Protein AF-A0AA35WQN5-F1 (afdb_monomer_lite)

Radius of gyration: 36.1 Å; chains: 1; bounding box: 97×66×116 Å

Sequence (331 aa):
RYIYISCESSPVSSSDRTCFTTSPDYEQRKKLLESLKNKLEALLSPRLVAALSSHNLEEAQEYGKMFTSIERYSQLRNYFIGCHKTALVEIWTSLHDPAKSLMSYLPSFYDELLSRWHSEYTWCSQVFSDPLDLLSQLFSGALESLESQISRCLQASLQSSSLSTLTDARQQALKFVKGLEKMISEVPMPSPPLPSLFSLVEAVHAPFCQLLVRYPNLEQQSLTHTLKDMQLYTAAPEDTVSSLSSSIPKVLHSAAQALERCVQLTEGWGTAGLVRALEAFFTQYLSKLSSTVNSLRGSCGLGTRAGGGGASRGEDWAYLQVAFALIQCCG

pLDDT: mean 82.73, std 15.68, range [31.02, 95.75]

Foldseek 3Di:
DDDDDDDDDDDDDPVVVVVVVPDVVNVVVVVVLVVVLVVVCVVCLVVCLVCLLVLPLVSLQVVLVVCVVSVNNVVSLVSNLVNVLVVLLVLCVVQDDPVDQPVVRLLVSLVVVLVCLVVQLVSCVSRDPCSPLSVLQSLLVSLQVCLVVLLVSLVVCVVVHALVSLLVSQVSLVVSVVSVVVVVVVDDADPPHHPSNVSSNCSSCNSCVVVLVCLLVRLLVVLVVQLVPQDQDDPDLQVNLVSVLVVVVVNVVSLVVSVVSCCSRVVCPCVVSSVVSNVVSVVVNVVVVVVRVVVSCVVLVVPDDDPDDDDDPPVVVVSVVSVVSNVVSVD

Secondary structure (DSSP, 8-state):
---PPP-------HHHHHHTTS-HHHHHHHHHHHHHHHHHHHHHHHHHHHHHHTT-HHHHHHHHHHHHHTT-HHHHHHHHHHHHHHHHHHHHHHH--TTS-GGGTHHHHHHHHHHHHHHHHHHHHHH-S-HHHHHHHHHHHHHHHHHHHHHHHHHHHHHHS-HHHHHHHHHHHHHHHHHHHHHHHTS-PPSSPPHHHHHHHHHHHHHHHHHHHHHHHHHHHHHHHHHHH-----SSHHHHHHHHHHHHHHHHHHHHHHHHHHHHHHTTTTHHHHHHHHHHHHHHHHHHHHHHHHHHHHHTTTTS---S----TTSHHHHHHHHHHHHHHH-

Organism: Geodia barretti (NCBI:txid519541)

Structure (mmCIF, N/CA/C/O backbone):
data_AF-A0AA35WQN5-F1
#
_entry.id   AF-A0AA35WQN5-F1
#
loop_
_atom_site.group_PDB
_atom_site.id
_atom_site.type_symbol
_atom_site.label_atom_id
_atom_site.label_alt_id
_atom_site.label_comp_id
_atom_site.label_asym_id
_atom_site.label_entity_id
_atom_site.label_seq_id
_atom_site.pdbx_PDB_ins_code
_atom_site.Cartn_x
_atom_site.Cartn_y
_atom_site.Cartn_z
_atom_site.occupancy
_atom_site.B_iso_or_equiv
_atom_site.auth_seq_id
_atom_site.auth_comp_id
_atom_site.auth_asym_id
_atom_site.auth_atom_id
_atom_site.pdbx_PDB_model_num
ATOM 1 N N . ARG A 1 1 ? -42.962 -46.060 53.660 1.00 32.28 1 ARG A N 1
ATOM 2 C CA . ARG A 1 1 ? -41.655 -45.464 53.290 1.00 32.28 1 ARG A CA 1
ATOM 3 C C . ARG A 1 1 ? -41.921 -44.472 52.163 1.00 32.28 1 ARG A C 1
ATOM 5 O O . ARG A 1 1 ? -42.535 -44.877 51.193 1.00 32.28 1 ARG A O 1
ATOM 12 N N . TYR A 1 2 ? -41.563 -43.210 52.407 1.00 33.22 2 TYR A N 1
ATOM 13 C CA . TYR A 1 2 ? -41.549 -42.017 51.546 1.00 33.22 2 TYR A CA 1
ATOM 14 C C . TYR A 1 2 ? -41.980 -42.152 50.071 1.00 33.22 2 TYR A C 1
ATOM 16 O O . TYR A 1 2 ? -41.316 -42.829 49.294 1.00 33.22 2 TYR A O 1
ATOM 24 N N . ILE A 1 3 ? -43.025 -41.403 49.696 1.00 31.02 3 ILE A N 1
ATOM 25 C CA . ILE A 1 3 ? -43.375 -41.039 48.314 1.00 31.02 3 ILE A CA 1
ATOM 26 C C . ILE A 1 3 ? -43.160 -39.525 48.199 1.00 31.02 3 ILE A C 1
ATOM 28 O O . ILE A 1 3 ? -43.827 -38.760 48.895 1.00 31.02 3 ILE A O 1
ATOM 32 N N . TYR A 1 4 ? -42.206 -39.109 47.361 1.00 33.19 4 TYR A N 1
ATOM 33 C CA . TYR A 1 4 ? -42.085 -37.731 46.881 1.00 33.19 4 TYR A CA 1
ATOM 34 C C . TYR A 1 4 ? -42.843 -37.609 45.556 1.00 33.19 4 TYR A C 1
ATOM 36 O O . TYR A 1 4 ? -42.848 -38.522 44.735 1.00 33.19 4 TYR A O 1
ATOM 44 N N . ILE A 1 5 ? -43.528 -36.481 45.433 1.00 36.12 5 ILE A N 1
ATOM 45 C CA . ILE A 1 5 ? -44.674 -36.208 44.571 1.00 36.12 5 ILE A CA 1
ATOM 46 C C . ILE A 1 5 ? -44.253 -35.993 43.113 1.00 36.12 5 ILE A C 1
ATOM 48 O O . ILE A 1 5 ? -43.461 -35.102 42.808 1.00 36.12 5 ILE A O 1
ATOM 52 N N . SER A 1 6 ? -44.842 -36.787 42.218 1.00 34.66 6 SER A N 1
ATOM 53 C CA . SER A 1 6 ? -44.911 -36.527 40.781 1.00 34.66 6 SER A CA 1
ATOM 54 C C . SER A 1 6 ? -45.841 -35.342 40.526 1.00 34.66 6 SER A C 1
ATOM 56 O O . SER A 1 6 ? -46.991 -35.334 40.959 1.00 34.66 6 SER A O 1
ATOM 58 N N . CYS A 1 7 ? -45.330 -34.326 39.835 1.00 31.25 7 CYS A N 1
ATOM 59 C CA . CYS A 1 7 ? -46.113 -33.181 39.394 1.00 31.25 7 CYS A CA 1
ATOM 60 C C . CYS A 1 7 ? -46.831 -33.567 38.093 1.00 31.25 7 CYS A C 1
ATOM 62 O O . CYS A 1 7 ? -46.240 -33.531 37.015 1.00 31.25 7 CYS A O 1
ATOM 64 N N . GLU A 1 8 ? -48.084 -33.999 38.215 1.00 33.53 8 GLU A N 1
ATOM 65 C CA . GLU A 1 8 ? -48.978 -34.264 37.092 1.00 33.53 8 GLU A CA 1
ATOM 66 C C . GLU A 1 8 ? -49.824 -33.015 36.797 1.00 33.53 8 GLU A C 1
ATOM 68 O O . GLU A 1 8 ? -50.478 -32.450 37.671 1.00 33.53 8 GLU A O 1
ATOM 73 N N . SER A 1 9 ? -49.738 -32.580 35.540 1.00 41.75 9 SER A N 1
ATOM 74 C CA . SER A 1 9 ? -50.753 -31.893 34.731 1.00 41.75 9 SER A CA 1
ATOM 75 C C . SER A 1 9 ? -51.949 -31.228 35.435 1.00 41.75 9 SER A C 1
ATOM 77 O O . SER A 1 9 ? -52.896 -31.881 35.868 1.00 41.75 9 SER A O 1
ATOM 79 N N . SER A 1 10 ? -51.995 -29.897 35.348 1.00 32.75 10 SER A N 1
ATOM 80 C CA . SER A 1 10 ? -53.236 -29.113 35.291 1.00 32.75 10 SER A CA 1
ATOM 81 C C . SER A 1 10 ? -53.118 -28.082 34.157 1.00 32.75 10 SER A C 1
ATOM 83 O O . SER A 1 10 ? -52.067 -27.445 34.041 1.00 32.75 10 SER A O 1
ATOM 85 N N . PRO A 1 11 ? -54.138 -27.906 33.297 1.00 42.78 11 PRO A N 1
ATOM 86 C CA . PRO A 1 11 ? -54.077 -26.996 32.163 1.00 42.78 11 PRO A CA 1
ATOM 87 C C . PRO A 1 11 ? -54.424 -25.585 32.644 1.00 42.78 11 PRO A C 1
ATOM 89 O O . PRO A 1 11 ? -55.585 -25.184 32.650 1.00 42.78 11 PRO A O 1
ATOM 92 N N . VAL A 1 12 ? -53.416 -24.831 33.083 1.00 41.34 12 VAL A N 1
ATOM 93 C CA . VAL A 1 12 ? -53.560 -23.386 33.294 1.00 41.34 12 VAL A CA 1
ATOM 94 C C . VAL A 1 12 ? -53.095 -22.667 32.035 1.00 41.34 12 VAL A C 1
ATOM 96 O O . VAL A 1 12 ? -52.043 -22.955 31.469 1.00 41.34 12 VAL A O 1
ATOM 99 N N . SER A 1 13 ? -53.979 -21.785 31.592 1.00 38.50 13 SER A N 1
ATOM 100 C CA . SER A 1 13 ? -54.052 -21.103 30.313 1.00 38.50 13 SER A CA 1
ATOM 101 C C . SER A 1 13 ? -52.701 -20.643 29.727 1.00 38.50 13 SER A C 1
ATOM 103 O O . SER A 1 13 ? -51.913 -19.926 30.344 1.00 38.50 13 SER A O 1
ATOM 105 N N . SER A 1 14 ? -52.456 -21.003 28.465 1.00 40.47 14 SER A N 1
ATOM 106 C CA . SER A 1 14 ? -51.395 -20.429 27.625 1.00 40.47 14 SER A CA 1
ATOM 107 C C . SER A 1 14 ? -51.602 -18.932 27.339 1.00 40.47 14 SER A C 1
ATOM 109 O O . SER A 1 14 ? -50.703 -18.289 26.805 1.00 40.47 14 SER A O 1
ATOM 111 N N . SER A 1 15 ? -52.749 -18.368 27.729 1.00 42.41 15 SER A N 1
ATOM 112 C CA . SER A 1 15 ? -53.114 -16.958 27.590 1.00 42.41 15 SER A CA 1
ATOM 113 C C . SER A 1 15 ? -52.535 -16.043 28.677 1.00 42.41 15 SER A C 1
ATOM 115 O O . SER A 1 15 ? -52.260 -14.883 28.377 1.00 42.41 15 SER A O 1
ATOM 117 N N . ASP A 1 16 ? -52.276 -16.520 29.901 1.00 40.41 16 ASP A N 1
ATOM 118 C CA . ASP A 1 16 ? -51.815 -15.645 30.999 1.00 40.41 16 ASP A CA 1
ATOM 119 C C . ASP A 1 16 ? -50.328 -15.275 30.908 1.00 40.41 16 ASP A C 1
ATOM 121 O O . ASP A 1 16 ? -49.940 -14.162 31.260 1.00 40.41 16 ASP A O 1
ATOM 125 N N . ARG A 1 17 ? -49.478 -16.153 30.358 1.00 42.50 17 ARG A N 1
ATOM 126 C CA . ARG A 1 17 ? -48.061 -15.818 30.108 1.00 42.50 17 ARG A CA 1
ATOM 127 C C . ARG A 1 17 ? -47.877 -14.834 28.954 1.00 42.50 17 ARG A C 1
ATOM 129 O O . ARG A 1 17 ? -46.941 -14.043 28.987 1.00 42.50 17 ARG A O 1
ATOM 136 N N . THR A 1 18 ? -48.777 -14.846 27.975 1.00 45.25 18 THR A N 1
ATOM 137 C CA . THR A 1 18 ? -48.797 -13.873 26.876 1.00 45.25 18 THR A CA 1
ATOM 138 C C . THR A 1 18 ? -49.475 -12.556 27.265 1.00 45.25 18 THR A C 1
ATOM 140 O O . THR A 1 18 ? -49.110 -11.516 26.729 1.00 45.25 18 THR A O 1
ATOM 143 N N . CYS A 1 19 ? -50.401 -12.560 28.233 1.00 43.31 19 CYS A N 1
ATOM 144 C CA . CYS A 1 19 ? -51.177 -11.376 28.627 1.00 43.31 19 CYS A CA 1
ATOM 145 C C . CYS A 1 19 ? -50.326 -10.280 29.303 1.00 43.31 19 CYS A C 1
ATOM 147 O O . CYS A 1 19 ? -50.544 -9.092 29.071 1.00 43.31 19 CYS A O 1
ATOM 149 N N . PHE A 1 20 ? -49.293 -10.649 30.072 1.00 44.56 20 PHE A N 1
ATOM 150 C CA . PHE A 1 20 ? -48.396 -9.667 30.704 1.00 44.56 20 PHE A CA 1
ATOM 151 C C . PHE A 1 20 ? -47.331 -9.092 29.759 1.00 44.56 20 PHE A C 1
ATOM 153 O O . PHE A 1 20 ? -46.830 -7.997 30.008 1.00 44.56 20 PHE A O 1
ATOM 160 N N . THR A 1 21 ? -47.005 -9.783 28.663 1.00 47.28 21 THR A N 1
ATOM 161 C CA . THR A 1 21 ? -46.041 -9.299 27.658 1.00 47.28 21 THR A CA 1
ATOM 162 C C . THR A 1 21 ? -46.654 -8.334 26.638 1.00 47.28 21 THR A C 1
ATOM 164 O O . THR A 1 21 ? -45.917 -7.613 25.974 1.00 47.28 21 THR A O 1
ATOM 167 N N . THR A 1 22 ? -47.987 -8.285 26.536 1.00 48.34 22 THR A N 1
ATOM 168 C CA . THR A 1 22 ? -48.748 -7.408 25.622 1.00 48.34 22 THR A CA 1
ATOM 169 C C . THR A 1 22 ? -49.607 -6.367 26.347 1.00 48.34 22 THR A C 1
ATOM 171 O O . THR A 1 22 ? -50.517 -5.793 25.752 1.00 48.34 22 THR A O 1
ATOM 174 N N . SER A 1 23 ? -49.355 -6.102 27.634 1.00 54.97 23 SER A N 1
ATOM 175 C CA . SER A 1 23 ? -50.023 -4.995 28.328 1.00 54.97 23 SER A CA 1
ATOM 176 C C . SER A 1 23 ? -49.413 -3.654 27.880 1.00 54.97 23 SER A C 1
ATOM 178 O O . SER A 1 23 ? -48.187 -3.515 27.924 1.00 54.97 23 SER A O 1
ATOM 180 N N . PRO A 1 24 ? -50.214 -2.639 27.492 1.00 64.12 24 PRO A N 1
ATOM 181 C CA . PRO A 1 24 ? -49.711 -1.329 27.051 1.00 64.12 24 PRO A CA 1
ATOM 182 C C . PRO A 1 24 ? -48.831 -0.630 28.105 1.00 64.12 24 PRO A C 1
ATOM 184 O O . PRO A 1 24 ? -47.966 0.175 27.759 1.00 64.12 24 PRO A O 1
ATOM 187 N N . ASP A 1 25 ? -48.994 -0.979 29.383 1.00 74.25 25 ASP A N 1
ATOM 188 C CA . ASP A 1 25 ? -48.169 -0.493 30.497 1.00 74.25 25 ASP A CA 1
ATOM 189 C C . ASP A 1 25 ? -46.728 -1.060 30.443 1.00 74.25 25 ASP A C 1
ATOM 191 O O . ASP A 1 25 ? -45.755 -0.360 30.725 1.00 74.25 25 ASP A O 1
ATOM 195 N N . TYR A 1 26 ? -46.542 -2.303 29.977 1.00 73.56 26 TYR A N 1
ATOM 196 C CA . TYR A 1 26 ? -45.209 -2.893 29.782 1.00 73.56 26 TYR A CA 1
ATOM 197 C C . TYR A 1 26 ? -44.434 -2.180 28.662 1.00 73.56 26 TYR A C 1
ATOM 199 O O . TYR A 1 26 ? -43.261 -1.834 28.831 1.00 73.56 26 TYR A O 1
ATOM 207 N N . GLU A 1 27 ? -45.096 -1.879 27.542 1.00 79.94 27 GLU A N 1
ATOM 208 C CA . GLU A 1 27 ? -44.488 -1.117 26.445 1.00 79.94 27 GLU A CA 1
ATOM 209 C C . GLU A 1 27 ? -44.138 0.321 26.850 1.00 79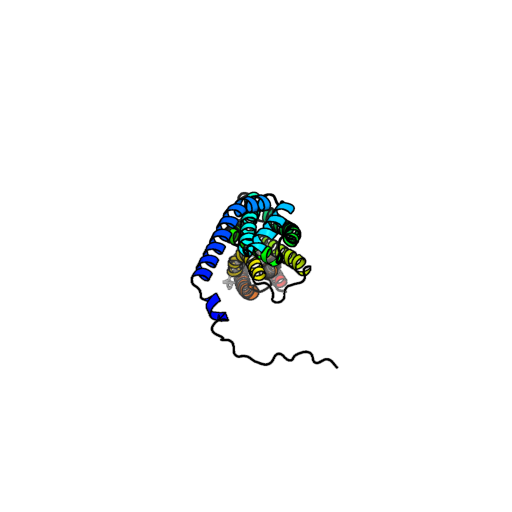.94 27 GLU A C 1
ATOM 211 O O . GLU A 1 27 ? -43.072 0.825 26.484 1.00 79.94 27 GLU A O 1
ATOM 216 N N . GLN A 1 28 ? -45.001 0.986 27.624 1.00 83.69 28 GLN A N 1
ATOM 217 C CA . GLN A 1 28 ? -44.732 2.329 28.147 1.00 83.69 28 GLN A CA 1
ATOM 218 C C . GLN A 1 28 ? -43.524 2.342 29.091 1.00 83.69 28 GLN A C 1
ATOM 220 O O . GLN A 1 28 ? -42.641 3.191 28.945 1.00 83.69 28 GLN A O 1
ATOM 225 N N . ARG A 1 29 ? -43.421 1.371 30.007 1.00 83.88 29 ARG A N 1
ATOM 226 C CA . ARG A 1 29 ? -42.265 1.236 30.910 1.00 83.88 29 ARG A CA 1
ATOM 227 C C . ARG A 1 29 ? -40.973 0.928 30.158 1.00 83.88 29 ARG A C 1
ATOM 229 O O . ARG A 1 29 ? -39.937 1.504 30.483 1.00 83.88 29 ARG A O 1
ATOM 236 N N . LYS A 1 30 ? -41.027 0.096 29.113 1.00 84.06 30 LYS A N 1
ATOM 237 C CA . LYS A 1 30 ? -39.875 -0.169 28.236 1.00 84.06 30 LYS A CA 1
ATOM 238 C C . LYS A 1 30 ? -39.402 1.101 27.517 1.00 84.06 30 LYS A C 1
ATOM 240 O O . LYS A 1 30 ? -38.207 1.384 27.504 1.00 84.06 30 LYS A O 1
ATOM 245 N N . LYS A 1 31 ? -40.328 1.904 26.976 1.00 87.69 31 LYS A N 1
ATOM 246 C CA . LYS A 1 31 ? -40.010 3.207 26.356 1.00 87.69 31 LYS A CA 1
ATOM 247 C C . LYS A 1 31 ? -39.391 4.186 27.356 1.00 87.69 31 LYS A C 1
ATOM 249 O O . LYS A 1 31 ? -38.430 4.876 27.021 1.00 87.69 31 LYS A O 1
ATOM 254 N N . LEU A 1 32 ? -39.907 4.231 28.586 1.00 87.56 32 LEU A N 1
ATOM 255 C CA . LEU A 1 32 ? -39.342 5.059 29.652 1.00 87.56 32 LEU A CA 1
ATOM 256 C C . LEU A 1 32 ? -37.914 4.616 30.004 1.00 87.56 32 LEU A C 1
ATOM 258 O O . LEU A 1 32 ? -37.027 5.466 30.072 1.00 87.56 32 LEU A O 1
ATOM 262 N N . LEU A 1 33 ? -37.676 3.311 30.161 1.00 85.38 33 LEU A N 1
ATOM 263 C CA . LEU A 1 33 ? -36.347 2.755 30.427 1.00 85.38 33 LEU A CA 1
ATOM 264 C C . LEU A 1 33 ? -35.343 3.165 29.340 1.00 85.38 33 LEU A C 1
ATOM 266 O O . LEU A 1 33 ? -34.287 3.698 29.663 1.00 85.38 33 LEU A O 1
ATOM 270 N N . GLU A 1 34 ? -35.694 3.014 28.061 1.00 88.50 34 GLU A N 1
ATOM 271 C CA . GLU A 1 34 ? -34.837 3.451 26.948 1.00 88.50 34 GLU A CA 1
ATOM 272 C C . GLU A 1 34 ? -34.578 4.964 26.963 1.00 88.50 34 GLU A C 1
ATOM 274 O O . GLU A 1 34 ? -33.460 5.412 26.709 1.00 88.50 34 GLU A O 1
ATOM 279 N N . SER A 1 35 ? -35.574 5.774 27.335 1.00 90.38 35 SER A N 1
ATOM 280 C CA . SER A 1 35 ? -35.380 7.221 27.479 1.00 90.38 35 SER A CA 1
ATOM 281 C C . SER A 1 35 ? -34.404 7.577 28.608 1.00 90.38 35 SER A C 1
ATOM 283 O O . SER A 1 35 ? -33.615 8.512 28.466 1.00 90.38 35 SER A O 1
ATOM 285 N N . LEU A 1 36 ? -34.423 6.827 29.715 1.00 86.50 36 LEU A N 1
ATOM 286 C CA . LEU A 1 36 ? -33.497 7.011 30.831 1.00 86.50 36 LEU A CA 1
ATOM 287 C C . LEU A 1 36 ? -32.088 6.553 30.455 1.00 86.50 36 LEU A C 1
ATOM 289 O O . LEU A 1 36 ? -31.141 7.281 30.739 1.00 86.50 36 LEU A O 1
ATOM 293 N N . LYS A 1 37 ? -31.954 5.420 29.751 1.00 87.69 37 LYS A N 1
ATOM 294 C CA . LYS A 1 37 ? -30.673 4.961 29.194 1.00 87.69 37 LYS A CA 1
ATOM 295 C C . LYS A 1 37 ? -30.058 6.020 28.272 1.00 87.69 37 LYS A C 1
ATOM 297 O O . LYS A 1 37 ? -28.905 6.381 28.466 1.00 87.69 37 LYS A O 1
ATOM 302 N N . ASN A 1 38 ? -30.841 6.592 27.350 1.00 89.62 38 ASN A N 1
ATOM 303 C CA . ASN A 1 38 ? -30.388 7.669 26.455 1.00 89.62 38 ASN A CA 1
ATOM 304 C C . ASN A 1 38 ? -29.933 8.925 27.217 1.00 89.62 38 ASN A C 1
ATOM 306 O O . ASN A 1 38 ? -28.934 9.543 26.860 1.00 89.62 38 ASN A O 1
ATOM 310 N N . LYS A 1 39 ? -30.663 9.327 28.266 1.00 88.50 39 LYS A N 1
ATOM 311 C CA . LYS A 1 39 ? -30.274 10.477 29.101 1.00 88.50 39 LYS A CA 1
ATOM 312 C C . LYS A 1 39 ? -28.983 10.206 29.866 1.00 88.50 39 LYS A C 1
ATOM 314 O O . LYS A 1 39 ? -28.146 11.094 29.971 1.00 88.50 39 LYS A O 1
ATOM 319 N N . LEU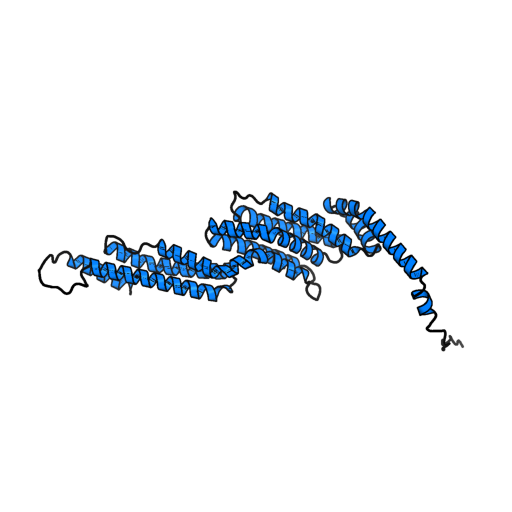 A 1 40 ? -28.836 8.996 30.402 1.00 86.25 40 LEU A N 1
ATOM 320 C CA . LEU A 1 40 ? -27.656 8.587 31.152 1.00 86.25 40 LEU A CA 1
ATOM 321 C C . LEU A 1 40 ? -26.430 8.513 30.229 1.00 86.25 40 LEU A C 1
ATOM 323 O O . LEU A 1 40 ? -25.395 9.075 30.567 1.00 86.25 40 LEU A O 1
ATOM 327 N N . GLU A 1 41 ? -26.581 7.938 29.032 1.00 90.75 41 GLU A N 1
ATOM 328 C CA . GLU A 1 41 ? -25.582 7.996 27.959 1.00 90.75 41 GLU A CA 1
ATOM 329 C C . GLU A 1 41 ? -25.162 9.446 27.692 1.00 90.75 41 GLU A C 1
ATOM 331 O O . GLU A 1 41 ? -23.996 9.773 27.866 1.00 90.75 41 GLU A O 1
ATOM 336 N N . ALA A 1 42 ? -26.108 10.342 27.391 1.00 88.81 42 ALA A N 1
ATOM 337 C CA . ALA A 1 42 ? -25.808 11.741 27.081 1.00 88.81 42 ALA A CA 1
ATOM 338 C C . ALA A 1 42 ? -25.061 12.486 28.207 1.00 88.81 42 ALA A C 1
ATOM 340 O O . ALA A 1 42 ? -24.257 13.374 27.926 1.00 88.81 42 ALA A O 1
ATOM 341 N N . LEU A 1 43 ? -25.307 12.132 29.473 1.00 88.25 43 LEU A N 1
ATOM 342 C CA . LEU A 1 43 ? -24.591 12.695 30.622 1.00 88.25 43 LEU A CA 1
ATOM 343 C C . LEU A 1 43 ? -23.173 12.128 30.775 1.00 88.25 43 LEU A C 1
ATOM 345 O O . LEU A 1 43 ? -22.280 12.837 31.242 1.00 88.25 43 LEU A O 1
ATOM 349 N N . LEU A 1 44 ? -22.959 10.863 30.404 1.00 89.00 44 LEU A N 1
ATOM 350 C CA . LEU A 1 44 ? -21.660 10.202 30.508 1.00 89.00 44 LEU A CA 1
ATOM 351 C C . LEU A 1 44 ? -20.768 10.432 29.288 1.00 89.00 44 LEU A C 1
ATOM 353 O O . LEU A 1 44 ? -19.554 10.479 29.464 1.00 89.00 44 LEU A O 1
ATOM 357 N N . SER A 1 45 ? -21.319 10.613 28.082 1.00 89.94 45 SER A N 1
ATOM 358 C CA . SER A 1 45 ? -20.538 10.723 26.841 1.00 89.94 45 SER A CA 1
ATOM 359 C C . SER A 1 45 ? -19.421 11.774 26.901 1.00 89.94 45 SER A C 1
ATOM 361 O O . SER A 1 45 ? -18.301 11.436 26.526 1.00 89.94 45 SER A O 1
ATOM 363 N N . PRO A 1 46 ? -19.629 13.006 27.417 1.00 89.50 46 PRO A N 1
ATOM 364 C CA . PRO A 1 46 ? -18.551 13.994 27.509 1.00 89.50 46 PRO A CA 1
ATOM 365 C C . PRO A 1 46 ? -17.428 13.573 28.466 1.00 89.50 46 PRO A C 1
ATOM 367 O O . PRO A 1 46 ? -16.259 13.846 28.208 1.00 89.50 46 PRO A O 1
ATOM 370 N N . ARG A 1 47 ? -17.777 12.892 29.567 1.00 87.38 47 ARG A N 1
ATOM 371 C CA . ARG A 1 47 ? -16.811 12.415 30.568 1.00 87.38 47 ARG A CA 1
ATOM 372 C C . ARG A 1 47 ? -16.039 11.207 30.050 1.00 87.38 47 ARG A C 1
ATOM 374 O O . ARG A 1 47 ? -14.829 11.151 30.222 1.00 87.38 47 ARG A O 1
ATOM 381 N N . LEU A 1 48 ? -16.725 10.301 29.352 1.00 89.56 48 LEU A N 1
ATOM 382 C CA . LEU A 1 48 ? -16.107 9.180 28.653 1.00 89.56 48 LEU A CA 1
ATOM 383 C C . LEU A 1 48 ? -15.124 9.689 27.595 1.00 89.56 48 LEU A C 1
ATOM 385 O O . LEU A 1 48 ? -13.972 9.286 27.605 1.00 89.56 48 LEU A O 1
ATOM 389 N N . VAL A 1 49 ? -15.544 10.603 26.717 1.00 89.50 49 VAL A N 1
ATOM 390 C CA . VAL A 1 49 ? -14.667 11.176 25.684 1.00 89.50 49 VAL A CA 1
ATOM 391 C C . VAL A 1 49 ? -13.439 11.850 26.305 1.00 89.50 49 VAL A C 1
ATOM 393 O O . VAL A 1 49 ? -12.337 11.668 25.802 1.00 89.50 49 VAL A O 1
ATOM 396 N N . ALA A 1 50 ? -13.587 12.574 27.418 1.00 88.00 50 ALA A N 1
ATOM 397 C CA . ALA A 1 50 ? -12.448 13.157 28.130 1.00 88.00 50 ALA A CA 1
ATOM 398 C C . ALA A 1 50 ? -11.493 12.091 28.704 1.00 88.00 50 ALA A C 1
ATOM 400 O O . ALA A 1 50 ? -10.275 12.229 28.576 1.00 88.00 50 ALA A O 1
ATOM 401 N N . ALA A 1 51 ? -12.027 11.017 29.292 1.00 88.81 51 ALA A N 1
ATOM 402 C CA . ALA A 1 51 ? -11.235 9.898 29.804 1.00 88.81 51 ALA A CA 1
ATOM 403 C C . ALA A 1 51 ? -10.486 9.156 28.681 1.00 88.81 51 ALA A C 1
ATOM 405 O O . ALA A 1 51 ? -9.304 8.846 28.827 1.00 88.81 51 ALA A O 1
ATOM 406 N N . LEU A 1 52 ? -11.143 8.932 27.536 1.00 88.50 52 LEU A N 1
ATOM 407 C CA . LEU A 1 52 ? -10.539 8.289 26.365 1.00 88.50 52 LEU A CA 1
ATOM 408 C C . LEU A 1 52 ? -9.443 9.170 25.751 1.00 88.50 52 LEU A C 1
ATOM 410 O O . LEU A 1 52 ? -8.322 8.711 25.566 1.00 88.50 52 LEU A O 1
ATOM 414 N N . SER A 1 53 ? -9.720 10.459 25.540 1.00 86.31 53 SER A N 1
ATOM 415 C CA . SER A 1 53 ? -8.740 11.416 25.006 1.00 86.31 53 SER A CA 1
ATOM 416 C C . SER A 1 53 ? -7.535 11.637 25.928 1.00 86.31 53 SER A C 1
ATOM 418 O O . SER A 1 53 ? -6.453 11.969 25.452 1.00 86.31 53 SER A O 1
ATOM 420 N N . SER A 1 54 ? -7.697 11.465 27.243 1.00 86.88 54 SER A N 1
ATOM 421 C CA . SER A 1 54 ? -6.592 11.537 28.212 1.00 86.88 54 SER A CA 1
ATOM 422 C C . SER A 1 54 ? -5.878 10.198 28.429 1.00 86.88 54 SER A C 1
ATOM 424 O O . SER A 1 54 ? -4.945 10.141 29.228 1.00 86.88 54 SER A O 1
ATOM 426 N N . HIS A 1 55 ? -6.283 9.130 27.726 1.00 86.81 55 HIS A N 1
ATOM 427 C CA . HIS A 1 55 ? -5.763 7.769 27.898 1.00 86.81 55 HIS A CA 1
ATOM 428 C C . HIS A 1 55 ? -5.832 7.247 29.350 1.00 86.81 55 HIS A C 1
ATOM 430 O O . HIS A 1 55 ? -5.056 6.371 29.746 1.00 86.81 55 HIS A O 1
ATOM 436 N N . ASN A 1 56 ? -6.773 7.749 30.158 1.00 89.62 56 ASN A N 1
ATOM 437 C CA . ASN A 1 56 ? -6.920 7.333 31.550 1.00 89.62 56 ASN A CA 1
ATOM 438 C C . ASN A 1 56 ? -7.603 5.958 31.639 1.00 89.62 56 ASN A C 1
ATOM 440 O O . ASN A 1 56 ? -8.812 5.830 31.434 1.00 89.62 56 ASN A O 1
ATOM 444 N N . LEU A 1 57 ? -6.819 4.925 31.961 1.00 89.38 57 LEU A N 1
ATOM 445 C CA . LEU A 1 57 ? -7.276 3.536 32.015 1.00 89.38 57 LEU A CA 1
ATOM 446 C C . LEU A 1 57 ? -8.342 3.300 33.096 1.00 89.38 57 LEU A C 1
ATOM 448 O O . LEU A 1 57 ? -9.321 2.604 32.839 1.00 89.38 57 LEU A O 1
ATOM 452 N N . GLU A 1 58 ? -8.169 3.867 34.291 1.00 89.56 58 GLU A N 1
ATOM 453 C CA . GLU A 1 58 ? -9.059 3.604 35.430 1.00 89.56 58 GLU A CA 1
ATOM 454 C C . GLU A 1 58 ? -10.470 4.128 35.145 1.00 89.56 58 GLU A C 1
ATOM 456 O O . GLU A 1 58 ? -11.446 3.375 35.196 1.00 89.56 58 GLU A O 1
ATOM 461 N N . GLU A 1 59 ? -10.568 5.393 34.733 1.00 88.25 59 GLU A N 1
ATOM 462 C CA . GLU A 1 59 ? -11.841 6.010 34.358 1.00 88.25 59 GLU A CA 1
ATOM 463 C C . GLU A 1 59 ? -12.473 5.312 33.145 1.00 88.25 59 GLU A C 1
ATOM 465 O O . GLU A 1 59 ? -13.676 5.045 33.138 1.00 88.25 59 GLU A O 1
ATOM 470 N N . ALA A 1 60 ? -11.677 4.957 32.129 1.00 89.12 60 ALA A N 1
ATOM 471 C CA . ALA A 1 60 ? -12.175 4.247 30.954 1.00 89.12 60 ALA A CA 1
ATOM 472 C C . ALA A 1 60 ? -12.742 2.860 31.299 1.00 89.12 60 ALA A C 1
ATOM 474 O O . ALA A 1 60 ? -13.766 2.469 30.737 1.00 89.12 60 ALA A O 1
ATOM 475 N N . GLN A 1 61 ? -12.144 2.129 32.246 1.00 90.44 61 GLN A N 1
ATOM 476 C CA . GLN A 1 61 ? -12.682 0.852 32.727 1.00 90.44 61 GLN A CA 1
ATOM 477 C C . GLN A 1 61 ? -13.990 1.029 33.502 1.00 90.44 61 GLN A C 1
ATOM 479 O O . GLN A 1 61 ? -14.914 0.225 33.342 1.00 90.44 61 GLN A O 1
ATOM 484 N N . GLU A 1 62 ? -14.093 2.059 34.344 1.00 90.00 62 GLU A N 1
ATOM 485 C CA . GLU A 1 62 ? -15.327 2.355 35.074 1.00 90.00 62 GLU A CA 1
ATOM 486 C C . GLU A 1 62 ? -16.467 2.713 34.120 1.00 90.00 62 GLU A C 1
ATOM 488 O O . GLU A 1 62 ? -17.529 2.081 34.161 1.00 90.00 62 GLU A O 1
ATOM 493 N N . TYR A 1 63 ? -16.238 3.657 33.203 1.00 87.69 63 TYR A N 1
ATOM 494 C CA . TYR A 1 63 ? -17.229 4.001 32.187 1.00 87.69 63 TYR A CA 1
ATOM 495 C C . TYR A 1 63 ? -17.512 2.815 31.254 1.00 87.69 63 TYR A C 1
ATOM 497 O O . TYR A 1 63 ? -18.669 2.586 30.905 1.00 87.69 63 TYR A O 1
ATOM 505 N N . GLY A 1 64 ? -16.511 1.992 30.929 1.00 86.44 64 GLY A N 1
ATOM 506 C CA . GLY A 1 64 ? -16.662 0.742 30.180 1.00 86.44 64 GLY A CA 1
ATOM 507 C C . GLY A 1 64 ? -17.683 -0.209 30.801 1.00 86.44 64 GLY A C 1
ATOM 508 O O . GLY A 1 64 ? -18.614 -0.672 30.132 1.00 86.44 64 GLY A O 1
ATOM 509 N N . LYS A 1 65 ? -17.575 -0.435 32.115 1.00 88.06 65 LYS A N 1
ATOM 510 C CA . LYS A 1 65 ? -18.533 -1.245 32.883 1.00 88.06 65 LYS A CA 1
ATOM 511 C C . LYS A 1 65 ? -19.930 -0.620 32.887 1.00 88.06 65 LYS A C 1
ATOM 513 O O . LYS A 1 65 ? -20.911 -1.346 32.727 1.00 88.06 65 LYS A O 1
ATOM 518 N N . MET A 1 66 ? -20.036 0.706 33.022 1.00 88.00 66 MET A N 1
ATOM 519 C CA . MET A 1 66 ? -21.325 1.416 32.993 1.00 88.00 66 MET A CA 1
ATOM 520 C C . MET A 1 66 ? -22.012 1.337 31.621 1.00 88.00 66 MET A C 1
ATOM 522 O O . MET A 1 66 ? -23.194 1.027 31.536 1.00 88.00 66 MET A O 1
ATOM 526 N N . PHE A 1 67 ? -21.293 1.565 30.523 1.00 88.62 67 PHE A N 1
ATOM 527 C CA . PHE A 1 67 ? -21.868 1.473 29.175 1.00 88.62 67 PHE A CA 1
ATOM 528 C C . PHE A 1 67 ? -22.256 0.037 28.805 1.00 88.62 67 PHE A C 1
ATOM 530 O O . PHE A 1 67 ? -23.250 -0.173 28.106 1.00 88.62 67 PHE A O 1
ATOM 537 N N . THR A 1 68 ? -21.525 -0.953 29.321 1.00 88.31 68 THR A N 1
ATOM 538 C CA . THR A 1 68 ? -21.885 -2.368 29.170 1.00 88.31 68 THR A CA 1
ATOM 539 C C . THR A 1 68 ? -23.155 -2.704 29.956 1.00 88.31 68 THR A C 1
ATOM 541 O O . THR A 1 68 ? -24.042 -3.361 29.416 1.00 88.31 68 THR A O 1
ATOM 544 N N . SER A 1 69 ? -23.308 -2.199 31.189 1.00 86.19 69 SER A N 1
ATOM 545 C CA . SER A 1 69 ? -24.514 -2.435 32.001 1.00 86.19 69 SER A CA 1
ATOM 546 C C . SER A 1 69 ? -25.766 -1.730 31.464 1.00 86.19 69 SER A C 1
ATOM 548 O O . SER A 1 69 ? -26.881 -2.197 31.685 1.00 86.19 69 SER A O 1
ATOM 550 N N . ILE A 1 70 ? -25.591 -0.639 30.714 1.00 90.00 70 ILE A N 1
ATOM 551 C CA . ILE A 1 70 ? -26.671 0.107 30.047 1.00 90.00 70 ILE A CA 1
ATOM 552 C C . ILE A 1 70 ? -27.026 -0.504 28.673 1.00 90.00 70 ILE A C 1
ATOM 554 O O . ILE A 1 70 ? -27.975 -0.058 28.027 1.00 90.00 70 ILE A O 1
ATOM 558 N N . GLU A 1 71 ? -26.325 -1.563 28.241 1.00 87.12 71 GLU A N 1
ATOM 559 C CA . GLU A 1 71 ? -26.473 -2.212 26.925 1.00 87.12 71 GLU A CA 1
ATOM 560 C C . GLU A 1 71 ? -26.140 -1.266 25.749 1.00 87.12 71 GLU A C 1
ATOM 562 O O . GLU A 1 71 ? -26.725 -1.350 24.670 1.00 87.12 71 GLU A O 1
ATOM 567 N N . ARG A 1 72 ? -25.188 -0.343 25.951 1.00 88.81 72 ARG A N 1
ATOM 568 C CA . ARG A 1 72 ? -24.742 0.672 24.971 1.00 88.81 72 ARG A CA 1
ATOM 569 C C . ARG A 1 72 ? -23.282 0.490 24.554 1.00 88.81 72 ARG A C 1
ATOM 571 O O . ARG A 1 72 ? -22.555 1.448 24.293 1.00 88.81 72 ARG A O 1
ATOM 578 N N . TYR A 1 73 ? -22.842 -0.763 24.474 1.00 87.69 73 TYR A N 1
ATOM 579 C CA . TYR A 1 73 ? -21.463 -1.113 24.127 1.00 87.69 73 TYR A CA 1
ATOM 580 C C . TYR A 1 73 ? -21.032 -0.572 22.752 1.00 87.69 73 TYR A C 1
ATOM 582 O O . TYR A 1 73 ? -19.937 -0.033 22.605 1.00 87.69 73 TYR A O 1
ATOM 590 N N . SER A 1 74 ? -21.921 -0.627 21.754 1.00 88.31 74 SER A N 1
ATOM 591 C CA . SER A 1 74 ? -21.666 -0.084 20.412 1.00 88.31 74 SER A CA 1
ATOM 592 C C . SER A 1 74 ? -21.366 1.417 20.413 1.00 88.31 74 SER A C 1
ATOM 594 O O . SER A 1 74 ? -20.533 1.884 19.644 1.00 88.31 74 SER A O 1
ATOM 596 N N . GLN A 1 75 ? -22.021 2.187 21.283 1.00 89.81 75 GLN A N 1
ATOM 597 C CA . GLN A 1 75 ? -21.816 3.629 21.390 1.00 89.81 75 GLN A CA 1
ATOM 598 C C . GLN A 1 75 ? -20.459 3.928 22.020 1.00 89.81 75 GLN A C 1
ATOM 600 O O . GLN A 1 75 ? -19.726 4.766 21.507 1.00 89.81 75 GLN A O 1
ATOM 605 N N . LEU A 1 76 ? -20.082 3.186 23.064 1.00 90.19 76 LEU A N 1
ATOM 606 C CA . LEU A 1 76 ? -18.747 3.259 23.659 1.00 90.19 76 LEU A CA 1
ATOM 607 C C . LEU A 1 76 ? -17.645 2.969 22.623 1.00 90.19 76 LEU A C 1
ATOM 609 O O . LEU A 1 76 ? -16.689 3.739 22.527 1.00 90.19 76 LEU A O 1
ATOM 613 N N . ARG A 1 77 ? -17.821 1.940 21.782 1.00 92.50 77 ARG A N 1
ATOM 614 C CA . ARG A 1 77 ? -16.918 1.671 20.649 1.00 92.50 77 ARG A CA 1
ATOM 615 C C . ARG A 1 77 ? -16.825 2.858 19.688 1.00 92.50 77 ARG A C 1
ATOM 617 O O . ARG A 1 77 ? -15.727 3.265 19.323 1.00 92.50 77 ARG A O 1
ATOM 624 N N . ASN A 1 78 ? -17.960 3.443 19.309 1.00 92.19 78 ASN A N 1
ATOM 625 C CA . ASN A 1 78 ? -17.995 4.582 18.388 1.00 92.19 78 ASN A CA 1
ATOM 626 C C . ASN A 1 78 ? -17.318 5.831 18.968 1.00 92.19 78 ASN A C 1
ATOM 628 O O . ASN A 1 78 ? -16.625 6.535 18.234 1.00 92.19 78 ASN A O 1
ATOM 632 N N . TYR A 1 79 ? -17.481 6.099 20.267 1.00 91.00 79 TYR A N 1
ATOM 633 C CA . TYR A 1 79 ? -16.788 7.204 20.931 1.00 91.00 79 TYR A CA 1
ATOM 634 C C . TYR A 1 79 ? -15.271 7.008 20.907 1.00 91.00 79 TYR A C 1
ATOM 636 O O . TYR A 1 79 ? -14.552 7.942 20.555 1.00 91.00 79 TYR A O 1
ATOM 644 N N . PHE A 1 80 ? -14.792 5.795 21.195 1.00 92.25 80 PHE A N 1
ATOM 645 C CA . PHE A 1 80 ? -13.371 5.461 21.092 1.00 92.25 80 PHE A CA 1
ATOM 646 C C . PHE A 1 80 ? -12.838 5.630 19.668 1.00 92.25 80 PHE A C 1
ATOM 648 O O . PHE A 1 80 ? -11.883 6.378 19.458 1.00 92.25 80 PHE A O 1
ATOM 655 N N . ILE A 1 81 ? -13.497 5.015 18.678 1.00 92.94 81 ILE A N 1
ATOM 656 C CA . ILE A 1 81 ? -13.099 5.134 17.270 1.00 92.94 81 ILE A CA 1
ATOM 657 C C . ILE A 1 81 ? -13.046 6.607 16.857 1.00 92.94 81 ILE A C 1
ATOM 659 O O . ILE A 1 81 ? -12.077 7.029 16.237 1.00 92.94 81 ILE A O 1
ATOM 663 N N . GLY A 1 82 ? -14.054 7.404 17.219 1.00 91.31 82 GLY A N 1
ATOM 664 C CA . GLY A 1 82 ? -14.111 8.824 16.879 1.00 91.31 82 GLY A CA 1
ATOM 665 C C . GLY A 1 82 ? -12.919 9.625 17.410 1.00 91.31 82 GLY A C 1
ATOM 666 O O . GLY A 1 82 ? -12.303 10.359 16.641 1.00 91.31 82 GLY A O 1
ATOM 667 N N . CYS A 1 83 ? -12.571 9.454 18.689 1.00 89.12 83 CYS A N 1
ATOM 668 C CA . CYS A 1 83 ? -11.489 10.210 19.334 1.00 89.12 83 CYS A CA 1
ATOM 669 C C . CYS A 1 83 ? -10.103 9.789 18.833 1.00 89.12 83 CYS A C 1
ATOM 671 O O . CYS A 1 83 ? -9.252 10.629 18.548 1.00 89.12 83 CYS A O 1
ATOM 673 N N . HIS A 1 84 ? -9.865 8.486 18.691 1.00 91.12 84 HIS A N 1
ATOM 674 C CA . HIS A 1 84 ? -8.553 8.004 18.262 1.00 91.12 84 HIS A CA 1
ATOM 675 C C . HIS A 1 84 ? -8.363 8.171 16.751 1.00 91.12 84 HIS A C 1
ATOM 677 O O . HIS A 1 84 ? -7.244 8.404 16.300 1.00 91.12 84 HIS A O 1
ATOM 683 N N . LYS A 1 85 ? -9.438 8.147 15.948 1.00 93.62 85 LYS A N 1
ATOM 684 C CA . LYS A 1 85 ? -9.348 8.388 14.500 1.00 93.62 85 LYS A CA 1
ATOM 685 C C . LYS A 1 85 ? -8.815 9.785 14.205 1.00 93.62 85 LYS A C 1
ATOM 687 O O . LYS A 1 85 ? -7.969 9.922 13.326 1.00 93.62 85 LYS A O 1
ATOM 692 N N . THR A 1 86 ? -9.278 10.808 14.926 1.00 90.81 86 THR A N 1
ATOM 693 C CA . THR A 1 86 ? -8.761 12.174 14.752 1.00 90.81 86 THR A CA 1
ATOM 694 C C . THR A 1 86 ? -7.278 12.249 15.094 1.00 90.81 86 THR A C 1
ATOM 696 O O . THR A 1 86 ? -6.516 12.784 14.296 1.00 90.81 86 THR A O 1
ATOM 699 N N . ALA A 1 87 ? -6.846 11.610 16.186 1.00 91.44 87 ALA A N 1
ATOM 700 C CA . ALA A 1 87 ? -5.432 11.549 16.553 1.00 91.44 87 ALA A CA 1
ATOM 701 C C . ALA A 1 87 ? -4.576 10.836 15.486 1.00 91.44 87 ALA A C 1
ATOM 703 O O . ALA A 1 87 ? -3.502 11.315 15.135 1.00 91.44 87 ALA A O 1
ATOM 704 N N . LEU A 1 88 ? -5.055 9.727 14.905 1.00 92.94 88 LEU A N 1
ATOM 705 C CA . LEU A 1 88 ? -4.340 9.022 13.830 1.00 92.94 88 LEU A CA 1
ATOM 706 C C . LEU A 1 88 ? -4.208 9.869 12.555 1.00 92.94 88 LEU A C 1
ATOM 708 O O . LEU A 1 88 ? -3.157 9.875 11.914 1.00 92.94 88 LEU A O 1
ATOM 712 N N . VAL A 1 89 ? -5.258 10.607 12.191 1.00 93.75 89 VAL A N 1
ATOM 713 C CA . VAL A 1 89 ? -5.224 11.546 11.058 1.00 93.75 89 VAL A CA 1
ATOM 714 C C . VAL A 1 89 ? -4.258 12.703 11.336 1.00 93.75 89 VAL A C 1
ATOM 716 O O . VAL A 1 89 ? -3.529 13.124 10.436 1.00 93.75 89 VAL A O 1
ATOM 719 N N . GLU A 1 90 ? -4.187 13.177 12.580 1.00 93.12 90 GLU A N 1
ATOM 720 C CA . GLU A 1 90 ? -3.261 14.234 12.991 1.00 93.12 90 GLU A CA 1
ATOM 721 C C . GLU A 1 90 ? -1.786 13.829 12.826 1.00 93.12 90 GLU A C 1
ATOM 723 O O . GLU A 1 90 ? -0.970 14.655 12.402 1.00 93.12 90 GLU A O 1
ATOM 728 N N . ILE A 1 91 ? -1.444 12.553 13.054 1.00 92.56 91 ILE A N 1
ATOM 729 C CA . ILE A 1 91 ? -0.095 12.014 12.793 1.00 92.56 91 ILE A CA 1
ATOM 730 C C . ILE A 1 91 ? 0.287 12.245 11.327 1.00 92.56 91 ILE A C 1
ATOM 732 O O . ILE A 1 91 ? 1.360 12.776 11.047 1.00 92.56 91 ILE A O 1
ATOM 736 N N . TRP A 1 92 ? -0.600 11.926 10.379 1.00 93.12 92 TRP A N 1
ATOM 737 C CA . TRP A 1 92 ? -0.336 12.209 8.967 1.00 93.12 92 TRP A CA 1
ATOM 738 C C . TRP A 1 92 ? -0.167 13.709 8.719 1.00 93.12 92 TRP A C 1
ATOM 740 O O . TRP A 1 92 ? 0.810 14.119 8.100 1.00 93.12 92 TRP A O 1
ATOM 750 N N . THR A 1 93 ? -1.082 14.544 9.217 1.00 90.56 93 THR A N 1
ATOM 751 C CA . THR A 1 93 ? -1.032 15.992 8.947 1.00 90.56 93 THR A CA 1
ATOM 752 C C . THR A 1 93 ? 0.179 16.695 9.555 1.00 90.56 93 THR A C 1
ATOM 754 O O . THR A 1 93 ? 0.638 17.684 8.994 1.00 90.56 93 THR A O 1
ATOM 757 N N . SER A 1 94 ? 0.706 16.196 10.675 1.00 92.88 94 SER A N 1
ATOM 758 C CA . SER A 1 94 ? 1.889 16.761 11.331 1.00 92.88 94 SER A CA 1
ATOM 759 C C . SER A 1 94 ? 3.188 16.369 10.627 1.00 92.88 94 SER A C 1
ATOM 761 O O . SER A 1 94 ? 4.127 17.162 10.577 1.00 92.88 94 SER A O 1
ATOM 763 N N . LEU A 1 95 ? 3.235 15.164 10.054 1.00 90.56 95 LEU A N 1
ATOM 764 C CA . LEU A 1 95 ? 4.370 14.679 9.272 1.00 90.56 95 LEU A CA 1
ATOM 765 C C . LEU A 1 95 ? 4.347 15.181 7.823 1.00 90.56 95 LEU A C 1
ATOM 767 O O . LEU A 1 95 ? 5.402 15.292 7.192 1.00 90.56 95 LEU A O 1
ATOM 771 N N . HIS A 1 96 ? 3.159 15.455 7.282 1.00 89.31 96 HIS A N 1
ATOM 772 C CA . HIS A 1 96 ? 2.984 15.866 5.899 1.00 89.31 96 HIS A CA 1
ATOM 773 C C . HIS A 1 96 ? 3.559 17.263 5.660 1.00 89.31 96 HIS A C 1
ATOM 775 O O . HIS A 1 96 ? 3.050 18.272 6.143 1.00 89.31 96 HIS A O 1
ATOM 781 N N . ASP A 1 97 ? 4.597 17.308 4.833 1.00 86.00 97 ASP A N 1
ATOM 782 C CA . ASP A 1 97 ? 5.228 18.537 4.380 1.00 86.00 97 ASP A CA 1
ATOM 783 C C . ASP A 1 97 ? 5.240 18.539 2.844 1.00 86.00 97 ASP A C 1
ATOM 785 O O . ASP A 1 97 ? 5.947 17.721 2.244 1.00 86.00 97 ASP A O 1
ATOM 789 N N . PRO A 1 98 ? 4.472 19.424 2.179 1.00 79.75 98 PRO A N 1
ATOM 790 C CA . PRO A 1 98 ? 4.379 19.444 0.721 1.00 79.75 98 PRO A CA 1
ATOM 791 C C . PRO A 1 98 ? 5.699 19.837 0.041 1.00 79.75 98 PRO A C 1
ATOM 793 O O . PRO A 1 98 ? 5.844 19.616 -1.159 1.00 79.75 98 PRO A O 1
ATOM 796 N N . ALA A 1 99 ? 6.660 20.409 0.777 1.00 81.75 99 ALA A N 1
ATOM 797 C CA . ALA A 1 99 ? 7.982 20.735 0.249 1.00 81.75 99 ALA A CA 1
ATOM 798 C C . ALA A 1 99 ? 8.948 19.537 0.260 1.00 81.75 99 ALA A C 1
ATOM 800 O O . ALA A 1 99 ? 9.984 19.580 -0.408 1.00 81.75 99 ALA A O 1
ATOM 801 N N . LYS A 1 100 ? 8.640 18.475 1.015 1.00 83.94 100 LYS A N 1
ATOM 802 C CA . LYS A 1 100 ? 9.499 17.294 1.158 1.00 83.94 100 LYS A CA 1
ATOM 803 C C . LYS A 1 100 ? 9.012 16.135 0.294 1.00 83.94 100 LYS A C 1
ATOM 805 O O . LYS A 1 100 ? 7.837 16.022 -0.050 1.00 83.94 100 LYS A O 1
ATOM 810 N N . SER A 1 101 ? 9.938 15.245 -0.057 1.00 85.25 101 SER A N 1
ATOM 811 C CA . SER A 1 101 ? 9.603 14.036 -0.806 1.00 85.25 101 SER A CA 1
ATOM 812 C C . SER A 1 101 ? 8.743 13.094 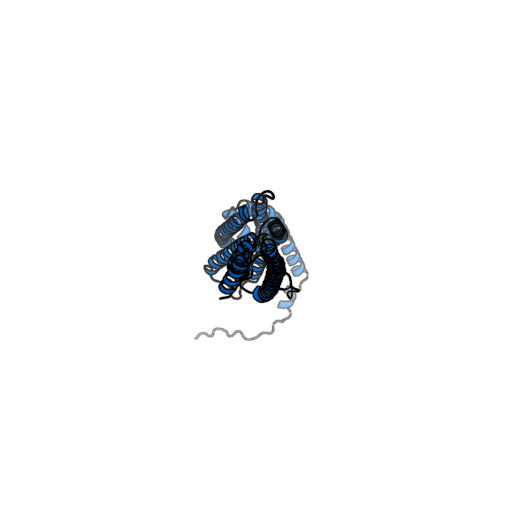0.039 1.00 85.25 101 SER A C 1
ATOM 814 O O . SER A 1 101 ? 8.948 12.959 1.242 1.00 85.25 101 SER A O 1
ATOM 816 N N . LEU A 1 102 ? 7.810 12.382 -0.601 1.00 87.69 102 LEU A N 1
ATOM 817 C CA . LEU A 1 102 ? 6.940 11.399 0.063 1.00 87.69 102 LEU A CA 1
ATOM 818 C C . LEU A 1 102 ? 7.729 10.398 0.927 1.00 87.69 102 LEU A C 1
ATOM 820 O O . LEU A 1 102 ? 7.312 10.030 2.023 1.00 87.69 102 LEU A O 1
ATOM 824 N N . MET A 1 103 ? 8.907 9.999 0.450 1.00 90.12 103 MET A N 1
ATOM 825 C CA . MET A 1 103 ? 9.767 9.026 1.119 1.00 90.12 103 MET A CA 1
ATOM 826 C C . MET A 1 103 ? 10.406 9.528 2.416 1.00 90.12 103 MET A C 1
ATOM 828 O O . MET A 1 103 ? 10.925 8.704 3.164 1.00 90.12 103 MET A O 1
ATOM 832 N N . SER A 1 104 ? 10.373 10.831 2.716 1.00 88.94 104 SER A N 1
ATOM 833 C CA . SER A 1 104 ? 10.912 11.343 3.979 1.00 88.94 104 SER A CA 1
ATOM 834 C C . SER A 1 104 ? 9.964 11.151 5.161 1.00 88.94 104 SER A C 1
ATOM 836 O O . SER A 1 104 ? 10.424 11.167 6.295 1.00 88.94 104 SER A O 1
ATOM 838 N N . TYR A 1 105 ? 8.656 11.027 4.912 1.00 91.81 105 TYR A N 1
ATOM 839 C CA . TYR A 1 105 ? 7.644 10.967 5.973 1.00 91.81 105 TYR A CA 1
ATOM 840 C C . TYR A 1 105 ? 6.765 9.715 5.920 1.00 91.81 105 TYR A C 1
ATOM 842 O O . TYR A 1 105 ? 6.290 9.276 6.963 1.00 91.81 105 TYR A O 1
ATOM 850 N N . LEU A 1 106 ? 6.575 9.093 4.750 1.00 92.94 106 LEU A N 1
ATOM 851 C CA . LEU A 1 106 ? 5.755 7.885 4.616 1.00 92.94 106 LEU A CA 1
ATOM 852 C C . LEU A 1 106 ? 6.246 6.696 5.475 1.00 92.94 106 LEU A C 1
ATOM 854 O O . LEU A 1 106 ? 5.402 6.071 6.114 1.00 92.94 106 LEU A O 1
ATOM 858 N N . PRO A 1 107 ? 7.559 6.373 5.546 1.00 94.31 107 PRO A N 1
ATOM 859 C CA . PRO A 1 107 ? 8.039 5.310 6.433 1.00 94.31 107 PRO A CA 1
ATOM 860 C C . PRO A 1 107 ? 7.746 5.624 7.905 1.00 94.31 107 PRO A C 1
ATOM 862 O O . PRO A 1 107 ? 7.160 4.803 8.598 1.00 94.31 107 PRO A O 1
ATOM 865 N N . SER A 1 108 ? 8.063 6.846 8.348 1.00 94.19 108 SER A N 1
ATOM 866 C CA . SER A 1 108 ? 7.828 7.290 9.727 1.00 94.19 108 SER A CA 1
ATOM 867 C C . SER A 1 108 ? 6.350 7.264 10.106 1.00 94.19 108 SER A C 1
ATOM 869 O O . SER A 1 108 ? 6.016 6.904 11.228 1.00 94.19 108 SER A O 1
ATOM 871 N N . PHE A 1 109 ? 5.462 7.600 9.169 1.00 94.94 109 PHE A N 1
ATOM 872 C CA . PHE A 1 109 ? 4.023 7.479 9.364 1.00 94.94 109 PHE A CA 1
ATOM 873 C C . PHE A 1 109 ? 3.604 6.024 9.614 1.00 94.94 109 PHE A C 1
ATOM 875 O O . PHE A 1 109 ? 2.899 5.753 10.582 1.00 94.94 109 PHE A O 1
ATOM 882 N N . TYR A 1 110 ? 4.051 5.081 8.779 1.00 95.50 110 TYR A N 1
ATOM 883 C CA . TYR A 1 110 ? 3.720 3.666 8.963 1.00 95.50 110 TYR A CA 1
ATOM 884 C C . TYR A 1 110 ? 4.338 3.066 10.231 1.00 95.50 110 TYR A C 1
ATOM 886 O O . TYR A 1 110 ? 3.674 2.277 10.903 1.00 95.50 110 TYR A O 1
ATOM 894 N N . ASP A 1 111 ? 5.562 3.455 10.587 1.00 94.94 111 ASP A N 1
ATOM 895 C CA . ASP A 1 111 ? 6.208 3.022 11.830 1.00 94.94 111 ASP A CA 1
ATOM 896 C C . ASP A 1 111 ? 5.443 3.531 13.063 1.00 94.94 111 ASP A C 1
ATOM 898 O O . ASP A 1 111 ? 5.183 2.762 13.992 1.00 94.94 111 ASP A O 1
ATOM 902 N N . GLU A 1 112 ? 5.006 4.796 13.055 1.00 94.81 112 GLU A N 1
ATOM 903 C CA . GLU A 1 112 ? 4.179 5.358 14.129 1.00 94.81 112 GLU A CA 1
ATOM 904 C C . GLU A 1 112 ? 2.816 4.653 14.204 1.00 94.81 112 GLU A C 1
ATOM 906 O O . GLU A 1 112 ? 2.370 4.306 15.295 1.00 94.81 112 GLU A O 1
ATOM 911 N N . LEU A 1 113 ? 2.174 4.351 13.068 1.00 94.69 113 LEU A N 1
ATOM 912 C CA . LEU A 1 113 ? 0.931 3.571 13.054 1.00 94.69 113 LEU A CA 1
ATOM 913 C C . LEU A 1 113 ? 1.112 2.167 13.652 1.00 94.69 113 LEU A C 1
ATOM 915 O O . LEU A 1 113 ? 0.250 1.722 14.410 1.00 94.69 113 LEU A O 1
ATOM 919 N N . LEU A 1 114 ? 2.212 1.467 13.348 1.00 94.94 114 LEU A N 1
ATOM 920 C CA . LEU A 1 114 ? 2.501 0.152 13.941 1.00 94.94 114 LEU A CA 1
ATOM 921 C C . LEU A 1 114 ? 2.733 0.251 15.448 1.00 94.94 114 LEU A C 1
ATOM 923 O O . LEU A 1 114 ? 2.194 -0.553 16.208 1.00 94.94 114 LEU A O 1
ATOM 927 N N . SER A 1 115 ? 3.508 1.247 15.879 1.00 94.44 115 SER A N 1
ATOM 928 C CA . SER A 1 115 ? 3.750 1.526 17.296 1.00 94.44 115 SER A CA 1
ATOM 929 C C . SER A 1 115 ? 2.434 1.783 18.036 1.00 94.44 115 SER A C 1
ATOM 931 O O . SER A 1 115 ? 2.159 1.168 19.070 1.00 94.44 115 SER A O 1
ATOM 933 N N . ARG A 1 116 ? 1.562 2.612 17.447 1.00 92.75 116 ARG A N 1
ATOM 934 C CA . ARG A 1 116 ? 0.230 2.918 17.977 1.00 92.75 116 ARG A CA 1
ATOM 935 C C . ARG A 1 116 ? -0.659 1.694 18.043 1.00 92.75 116 ARG A C 1
ATOM 937 O O . ARG A 1 116 ? -1.290 1.476 19.070 1.00 92.75 116 ARG A O 1
ATOM 944 N N . TRP A 1 117 ? -0.689 0.872 16.998 1.00 94.12 117 TRP A N 1
ATOM 945 C CA . TRP A 1 117 ? -1.442 -0.380 17.019 1.00 94.12 117 TRP A CA 1
ATOM 946 C C . TRP A 1 117 ? -1.026 -1.246 18.209 1.00 94.12 117 TRP A C 1
ATOM 948 O O . TRP A 1 117 ? -1.878 -1.720 18.958 1.00 94.12 117 TRP A O 1
ATOM 958 N N . HIS A 1 118 ? 0.282 -1.407 18.422 1.00 91.88 118 HIS A N 1
ATOM 959 C CA . HIS A 1 118 ? 0.808 -2.204 19.524 1.00 91.88 118 HIS A CA 1
ATOM 960 C C . HIS A 1 118 ? 0.390 -1.646 20.893 1.00 91.88 118 HIS A C 1
ATOM 962 O O . HIS A 1 118 ? -0.163 -2.381 21.715 1.00 91.88 118 HIS A O 1
ATOM 968 N N . SER A 1 119 ? 0.592 -0.344 21.131 1.00 91.62 119 SER A N 1
ATOM 969 C CA . SER A 1 119 ? 0.200 0.281 22.400 1.00 91.62 119 SER A CA 1
ATOM 970 C C . SER A 1 119 ? -1.308 0.199 22.636 1.00 91.62 119 SER A C 1
ATOM 972 O O . SER A 1 119 ? -1.749 -0.189 23.719 1.00 91.62 119 SER A O 1
ATOM 974 N N . GLU A 1 120 ? -2.106 0.492 21.610 1.00 92.06 120 GLU A N 1
ATOM 975 C CA . GLU A 1 120 ? -3.565 0.509 21.703 1.00 92.06 120 GLU A CA 1
ATOM 976 C C . GLU A 1 120 ? -4.134 -0.893 21.889 1.00 92.06 120 GLU A C 1
ATOM 978 O O . GLU A 1 120 ? -5.116 -1.057 22.603 1.00 92.06 120 GLU A O 1
ATOM 983 N N . TYR A 1 121 ? -3.508 -1.927 21.325 1.00 91.88 121 TYR A N 1
ATOM 984 C CA . TYR A 1 121 ? -3.936 -3.307 21.535 1.00 91.88 121 TYR A CA 1
ATOM 985 C C . TYR A 1 121 ? -3.829 -3.713 23.008 1.00 91.88 121 TYR A C 1
ATOM 987 O O . TYR A 1 121 ? -4.781 -4.260 23.575 1.00 91.88 121 TYR A O 1
ATOM 995 N N . THR A 1 122 ? -2.703 -3.398 23.658 1.00 90.62 122 THR A N 1
ATOM 996 C CA . THR A 1 122 ? -2.513 -3.697 25.089 1.00 90.62 122 THR A CA 1
ATOM 997 C C . THR A 1 122 ? -3.475 -2.918 25.986 1.00 90.62 122 THR A C 1
ATOM 999 O O . THR A 1 122 ? -3.938 -3.452 26.996 1.00 90.62 122 THR A O 1
ATOM 1002 N N . TRP A 1 123 ? -3.809 -1.682 25.609 1.00 92.50 123 TRP A N 1
ATOM 1003 C CA . TRP A 1 123 ? -4.748 -0.836 26.342 1.00 92.50 123 TRP A CA 1
ATOM 1004 C C . TRP A 1 123 ? -6.197 -1.296 26.130 1.00 92.50 123 TRP A C 1
ATOM 1006 O O . TRP A 1 123 ? -6.920 -1.557 27.092 1.00 92.50 123 TRP A O 1
ATOM 1016 N N . CYS A 1 124 ? -6.608 -1.506 24.877 1.00 92.12 124 CYS A N 1
ATOM 1017 C CA . CYS A 1 124 ? -7.956 -1.940 24.518 1.00 92.12 124 CYS A CA 1
ATOM 1018 C C . CYS A 1 124 ? -8.291 -3.314 25.094 1.00 92.12 124 CYS A C 1
ATOM 1020 O O . CYS A 1 124 ? -9.427 -3.527 25.502 1.00 92.12 124 CYS A O 1
ATOM 1022 N N . SER A 1 125 ? -7.315 -4.219 25.200 1.00 91.38 125 SER A N 1
ATOM 1023 C CA . SER A 1 125 ? -7.509 -5.539 25.821 1.00 91.38 125 SER A CA 1
ATOM 1024 C C . SER A 1 125 ? -7.917 -5.466 27.301 1.00 91.38 125 SER A C 1
ATOM 1026 O O . SER A 1 125 ? -8.410 -6.448 27.849 1.00 91.38 125 SER A O 1
ATOM 1028 N N . GLN A 1 126 ? -7.719 -4.319 27.960 1.00 89.94 126 GLN A N 1
ATOM 1029 C CA . GLN A 1 126 ? -8.099 -4.097 29.359 1.00 89.94 126 GLN A CA 1
ATOM 1030 C C . GLN A 1 126 ? -9.479 -3.442 29.516 1.00 89.94 126 GLN A C 1
ATOM 1032 O O . GLN A 1 126 ? -10.047 -3.482 30.607 1.00 89.94 126 GLN A O 1
ATOM 1037 N N . VAL A 1 127 ? -10.010 -2.819 28.459 1.00 88.75 127 VAL A N 1
ATOM 1038 C CA . VAL A 1 127 ? -11.255 -2.025 28.497 1.00 88.75 127 VAL A CA 1
ATOM 1039 C C . VAL A 1 127 ? -12.370 -2.667 27.663 1.00 88.75 127 VAL A C 1
ATOM 1041 O O . VAL A 1 127 ? -13.537 -2.616 28.050 1.00 88.75 127 VAL A O 1
ATOM 1044 N N . PHE A 1 128 ? -12.027 -3.301 26.542 1.00 89.94 128 PHE A N 1
ATOM 1045 C CA . PHE A 1 128 ? -12.958 -3.886 25.577 1.00 89.94 128 PHE A CA 1
ATOM 1046 C C . PHE A 1 128 ? -12.832 -5.409 25.515 1.00 89.94 128 PHE A C 1
ATOM 1048 O O . PHE A 1 128 ? -11.790 -5.984 25.817 1.00 89.94 128 PHE A O 1
ATOM 1055 N N . SER A 1 129 ? -13.909 -6.070 25.086 1.00 87.50 129 SER A N 1
ATOM 1056 C CA . SER A 1 129 ? -13.949 -7.525 24.917 1.00 87.50 129 SER A CA 1
ATOM 1057 C C . SER A 1 129 ? -13.467 -7.981 23.532 1.00 87.50 129 SER A C 1
ATOM 1059 O O . SER A 1 129 ? -13.127 -9.148 23.369 1.00 87.50 129 SER A O 1
ATOM 1061 N N . ASP A 1 130 ? -13.424 -7.080 22.545 1.00 89.50 130 ASP A N 1
ATOM 1062 C CA . ASP A 1 130 ? -13.090 -7.337 21.137 1.00 89.50 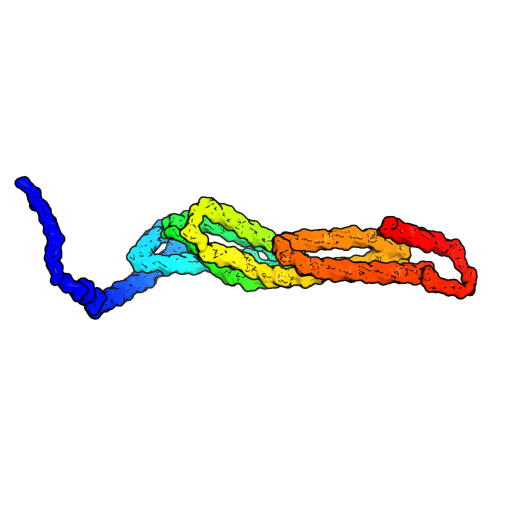130 ASP A CA 1
ATOM 1063 C C . ASP A 1 130 ? -12.015 -6.367 20.580 1.00 89.50 130 ASP A C 1
ATOM 1065 O O . ASP A 1 130 ? -12.222 -5.730 19.541 1.00 89.50 130 ASP A O 1
ATOM 1069 N N . PRO A 1 131 ? -10.830 -6.260 21.219 1.00 90.38 131 PRO A N 1
ATOM 1070 C CA . PRO A 1 131 ? -9.810 -5.260 20.874 1.00 90.38 131 PRO A CA 1
ATOM 1071 C C . PRO A 1 131 ? -9.363 -5.325 19.406 1.00 90.38 131 PRO A C 1
ATOM 1073 O O . PRO A 1 131 ? -9.165 -4.291 18.772 1.00 90.38 131 PRO A O 1
ATOM 1076 N N . LEU A 1 132 ? -9.250 -6.532 18.841 1.00 91.19 132 LEU A N 1
ATOM 1077 C CA . LEU A 1 132 ? -8.835 -6.738 17.452 1.00 91.19 132 LEU A CA 1
ATOM 1078 C C . LEU A 1 132 ? -9.841 -6.147 16.449 1.00 91.19 132 LEU A C 1
ATOM 1080 O O . LEU A 1 132 ? -9.434 -5.473 15.506 1.00 91.19 132 LEU A O 1
ATOM 1084 N N . ASP A 1 133 ? -11.145 -6.367 16.649 1.00 91.88 133 ASP A N 1
ATOM 1085 C CA . ASP A 1 133 ? -12.191 -5.837 15.761 1.00 91.88 133 ASP A CA 1
ATOM 1086 C C . ASP A 1 133 ? -12.282 -4.311 15.864 1.00 91.88 133 ASP A C 1
ATOM 1088 O O . ASP A 1 133 ? -12.352 -3.614 14.851 1.00 91.88 133 ASP A O 1
ATOM 1092 N N . LEU A 1 134 ? -12.215 -3.786 17.091 1.00 93.00 134 LEU A N 1
ATOM 1093 C CA . LEU A 1 134 ? -12.257 -2.353 17.360 1.00 93.00 134 LEU A CA 1
ATOM 1094 C C . LEU A 1 134 ? -11.101 -1.606 16.683 1.00 93.00 134 LEU A C 1
ATOM 1096 O O . LEU A 1 134 ? -11.331 -0.613 15.989 1.00 93.00 134 LEU A O 1
ATOM 1100 N N . LEU A 1 135 ? -9.868 -2.091 16.855 1.00 94.06 135 LEU A N 1
ATOM 1101 C CA . LEU A 1 135 ? -8.689 -1.465 16.258 1.00 94.06 135 LEU A CA 1
ATOM 1102 C C . LEU A 1 135 ? -8.674 -1.601 14.741 1.00 94.06 135 LEU A C 1
ATOM 1104 O O . LEU A 1 135 ? -8.333 -0.644 14.050 1.00 94.06 135 LEU A O 1
ATOM 1108 N N . SER A 1 136 ? -9.115 -2.740 14.207 1.00 93.81 136 SER A N 1
ATOM 1109 C CA . SER A 1 136 ? -9.224 -2.920 12.757 1.00 93.81 136 SER A CA 1
ATOM 1110 C C . SER A 1 136 ? -10.161 -1.879 12.138 1.00 93.81 136 SER A C 1
ATOM 1112 O O . SER A 1 136 ? -9.802 -1.239 11.153 1.00 93.81 136 SER A O 1
ATOM 1114 N N . GLN A 1 137 ? -11.316 -1.622 12.763 1.00 94.94 137 GLN A N 1
ATOM 1115 C CA . GLN A 1 137 ? -12.254 -0.584 12.316 1.00 94.94 137 GLN A CA 1
ATOM 1116 C C . GLN A 1 137 ? -11.694 0.835 12.473 1.00 94.94 137 GLN A C 1
ATOM 1118 O O . GLN A 1 137 ? -11.870 1.665 11.580 1.00 94.94 137 GLN A O 1
ATOM 1123 N N . LEU A 1 138 ? -10.999 1.117 13.581 1.00 95.06 138 LEU A N 1
ATOM 1124 C CA . LEU A 1 138 ? -10.348 2.406 13.821 1.00 95.06 138 LEU A CA 1
ATOM 1125 C C . LEU A 1 138 ? -9.312 2.724 12.733 1.00 95.06 138 LEU A C 1
ATOM 1127 O O . LEU A 1 138 ? -9.376 3.786 12.110 1.00 95.06 138 LEU A O 1
ATOM 1131 N N . PHE A 1 139 ? -8.374 1.806 12.495 1.00 95.25 139 PHE A N 1
ATOM 1132 C CA . PHE A 1 139 ? -7.295 2.004 11.530 1.00 95.25 139 PHE A CA 1
ATOM 1133 C C . PHE A 1 139 ? -7.816 2.000 10.088 1.00 95.25 139 PHE A C 1
ATOM 1135 O O . PHE A 1 139 ? -7.408 2.865 9.315 1.00 95.25 139 PHE A O 1
ATOM 1142 N N . SER A 1 140 ? -8.763 1.115 9.743 1.00 95.75 140 SER A N 1
ATOM 1143 C CA . SER A 1 140 ? -9.451 1.118 8.437 1.00 95.75 140 SER A CA 1
ATOM 1144 C C . SER A 1 140 ? -10.081 2.483 8.177 1.00 95.75 140 SER A C 1
ATOM 1146 O O . SER A 1 140 ? -9.742 3.160 7.209 1.00 95.75 140 SER A O 1
ATOM 1148 N N . GLY A 1 141 ? -10.902 2.963 9.116 1.00 94.31 141 GLY A N 1
ATOM 1149 C CA . GLY A 1 141 ? -11.586 4.241 8.978 1.00 94.31 141 GLY A CA 1
ATOM 1150 C C . GLY A 1 141 ? -10.639 5.445 8.929 1.00 94.31 141 GLY A C 1
ATOM 1151 O O . GLY A 1 141 ? -10.955 6.435 8.263 1.00 94.31 141 GLY A O 1
ATOM 1152 N N . ALA A 1 142 ? -9.502 5.403 9.631 1.00 94.62 142 ALA A N 1
ATOM 1153 C CA . ALA A 1 142 ? -8.477 6.444 9.558 1.00 94.62 142 ALA A CA 1
ATOM 1154 C C . ALA A 1 142 ? -7.785 6.452 8.184 1.00 94.62 142 ALA A C 1
ATOM 1156 O O . ALA A 1 142 ? -7.709 7.502 7.543 1.00 94.62 142 ALA A O 1
ATOM 1157 N N . LEU A 1 143 ? -7.357 5.289 7.692 1.00 94.69 143 LEU A N 1
ATOM 1158 C CA . LEU A 1 143 ? -6.695 5.150 6.393 1.00 94.69 143 LEU A CA 1
ATOM 1159 C C . LEU A 1 143 ? -7.621 5.515 5.225 1.00 94.69 143 LEU A C 1
ATOM 1161 O O . LEU A 1 143 ? -7.196 6.249 4.337 1.00 94.69 143 LEU A O 1
ATOM 1165 N N . GLU A 1 144 ? -8.895 5.121 5.268 1.00 95.00 144 GLU A N 1
ATOM 1166 C CA . GLU A 1 144 ? -9.918 5.531 4.291 1.00 95.00 144 GLU A CA 1
ATOM 1167 C C . GLU A 1 144 ? -10.067 7.059 4.229 1.00 95.00 144 GLU A C 1
ATOM 1169 O O . GLU A 1 144 ? -10.151 7.650 3.154 1.00 95.00 144 GLU A O 1
ATOM 1174 N N . SER A 1 145 ? -10.033 7.744 5.379 1.00 94.88 145 SER A N 1
ATOM 1175 C CA . SER A 1 145 ? -10.104 9.212 5.394 1.00 94.88 145 SER A CA 1
ATOM 1176 C C . SER A 1 145 ? -8.858 9.889 4.809 1.00 94.88 145 SER A C 1
ATOM 1178 O O . SER A 1 145 ? -8.945 10.996 4.271 1.00 94.88 145 SER A O 1
ATOM 1180 N N . LEU A 1 146 ? -7.712 9.208 4.866 1.00 93.56 146 LEU A N 1
ATOM 1181 C CA . LEU A 1 146 ? -6.437 9.667 4.316 1.00 93.56 146 LEU A CA 1
ATOM 1182 C C . LEU A 1 146 ? -6.223 9.238 2.857 1.00 93.56 146 LEU A C 1
ATOM 1184 O O . LEU A 1 146 ? -5.328 9.772 2.198 1.00 93.56 146 LEU A O 1
ATOM 1188 N N . GLU A 1 147 ? -7.044 8.333 2.316 1.00 92.25 147 GLU A N 1
ATOM 1189 C CA . GLU A 1 147 ? -6.849 7.713 0.999 1.00 92.25 147 GLU A CA 1
ATOM 1190 C C . GLU A 1 147 ? -6.633 8.755 -0.106 1.00 92.25 147 GLU A C 1
ATOM 1192 O O . GLU A 1 147 ? -5.657 8.699 -0.861 1.00 92.25 147 GLU A O 1
ATOM 1197 N N . SER A 1 148 ? -7.506 9.765 -0.165 1.00 91.06 148 SER A N 1
ATOM 1198 C CA . SER A 1 148 ? -7.436 10.832 -1.171 1.00 91.06 148 SER A CA 1
ATOM 1199 C C . SER A 1 148 ? -6.186 11.714 -1.038 1.00 91.06 148 SER A C 1
ATOM 1201 O O . SER A 1 148 ? -5.720 12.293 -2.022 1.00 91.06 148 SER A O 1
ATOM 1203 N N . GLN A 1 149 ? -5.633 11.852 0.169 1.00 90.19 149 GLN A N 1
ATOM 1204 C CA . GLN A 1 149 ? -4.426 12.638 0.424 1.00 90.19 149 GLN A CA 1
ATOM 1205 C C . GLN A 1 149 ? -3.180 11.848 0.023 1.00 90.19 149 GLN A C 1
ATOM 1207 O O . GLN A 1 149 ? -2.356 12.357 -0.738 1.00 90.19 149 GLN A O 1
ATOM 1212 N N . ILE A 1 150 ? -3.087 10.589 0.458 1.00 90.38 150 ILE A N 1
ATOM 1213 C CA . ILE A 1 150 ? -1.981 9.683 0.124 1.00 90.38 150 ILE A CA 1
ATOM 1214 C C . ILE A 1 150 ? -1.920 9.472 -1.394 1.00 90.38 150 ILE A C 1
ATOM 1216 O O . ILE A 1 150 ? -0.856 9.620 -1.996 1.00 90.38 150 ILE A O 1
ATOM 1220 N N . SER A 1 151 ? -3.069 9.238 -2.038 1.00 91.44 151 SER A N 1
ATOM 1221 C CA . SER A 1 151 ? -3.171 9.083 -3.496 1.00 91.44 151 SER A CA 1
ATOM 1222 C C . SER A 1 151 ? -2.654 10.310 -4.249 1.00 91.44 151 SER A C 1
ATOM 1224 O O . SER A 1 151 ? -1.911 10.174 -5.221 1.00 91.44 151 SER A O 1
ATOM 1226 N N . ARG A 1 152 ? -2.994 11.524 -3.789 1.00 89.69 152 ARG A N 1
ATOM 1227 C CA . ARG A 1 152 ? -2.483 12.770 -4.384 1.00 89.69 152 ARG A CA 1
ATOM 1228 C C . ARG A 1 152 ? -0.973 12.913 -4.213 1.00 89.69 152 ARG A C 1
ATOM 1230 O O . ARG A 1 152 ? -0.303 13.303 -5.164 1.00 89.69 152 ARG A O 1
ATOM 1237 N N . CYS A 1 153 ? -0.430 12.564 -3.048 1.00 88.69 153 CYS A N 1
ATOM 1238 C CA . CYS A 1 153 ? 1.014 12.616 -2.805 1.00 88.69 153 CYS A CA 1
ATOM 1239 C C . CYS A 1 153 ? 1.776 11.621 -3.691 1.00 88.69 153 CYS A C 1
ATOM 1241 O O . CYS A 1 153 ? 2.802 11.969 -4.274 1.00 88.69 153 CYS A O 1
ATOM 1243 N N . LEU A 1 154 ? 1.245 10.406 -3.853 1.00 88.44 154 LEU A N 1
ATOM 1244 C CA . LEU A 1 154 ? 1.802 9.399 -4.757 1.00 88.44 154 LEU A CA 1
ATOM 1245 C C . LEU A 1 154 ? 1.777 9.871 -6.220 1.00 88.44 154 LEU A C 1
ATOM 1247 O O . LEU A 1 154 ? 2.767 9.726 -6.935 1.00 88.44 154 LEU A O 1
ATOM 1251 N N . GLN A 1 155 ? 0.672 10.478 -6.662 1.00 87.88 155 GLN A N 1
ATOM 1252 C CA . GLN A 1 155 ? 0.560 11.037 -8.013 1.00 87.88 155 GLN A CA 1
ATOM 1253 C C . GLN A 1 155 ? 1.523 12.208 -8.246 1.00 87.88 155 GLN A C 1
ATOM 1255 O O . GLN A 1 155 ? 2.151 12.270 -9.301 1.00 87.88 155 GLN A O 1
ATOM 1260 N N . ALA A 1 156 ? 1.679 13.107 -7.272 1.00 85.62 156 ALA A N 1
ATOM 1261 C CA . ALA A 1 156 ? 2.636 14.209 -7.351 1.00 85.62 156 ALA A CA 1
ATOM 1262 C C . ALA A 1 156 ? 4.081 13.691 -7.434 1.00 85.62 156 ALA A C 1
ATOM 1264 O O . ALA A 1 156 ? 4.852 14.142 -8.280 1.00 85.62 156 ALA A O 1
ATOM 1265 N N . SER A 1 157 ? 4.419 12.672 -6.636 1.00 82.00 157 SER A N 1
ATOM 1266 C CA . SER A 1 157 ? 5.741 12.040 -6.670 1.00 82.00 157 SER A CA 1
ATOM 1267 C C . SER A 1 157 ? 6.067 11.403 -8.023 1.00 82.00 157 SER A C 1
ATOM 1269 O O . SER A 1 157 ? 7.239 11.293 -8.365 1.00 82.00 157 SER A O 1
ATOM 1271 N N . LEU A 1 158 ? 5.063 10.973 -8.790 1.00 80.62 158 LEU A N 1
ATOM 1272 C CA . LEU A 1 158 ? 5.258 10.398 -10.122 1.00 80.62 158 LEU A CA 1
ATOM 1273 C C . LEU A 1 158 ? 5.561 11.465 -11.187 1.00 80.62 158 LEU A C 1
ATOM 1275 O O . LEU A 1 158 ? 6.164 11.160 -12.211 1.00 80.62 158 LEU A O 1
ATOM 1279 N N . GLN A 1 159 ? 5.134 12.712 -10.967 1.00 75.12 159 GLN A N 1
ATOM 1280 C CA . GLN A 1 159 ? 5.450 13.828 -11.864 1.00 75.12 159 GLN A CA 1
ATOM 1281 C C . GLN A 1 159 ? 6.871 14.355 -11.645 1.00 75.12 159 GLN A C 1
ATOM 1283 O O . GLN A 1 159 ? 7.503 14.812 -12.594 1.00 75.12 159 GLN A O 1
ATOM 1288 N N . SER A 1 160 ? 7.366 14.303 -10.405 1.00 59.44 160 SER A N 1
ATOM 1289 C CA . SER A 1 160 ? 8.687 14.814 -10.026 1.00 59.44 160 SER A CA 1
ATOM 1290 C C . SER A 1 160 ? 9.801 13.766 -10.063 1.00 59.44 160 SER A C 1
ATOM 1292 O O . SER A 1 160 ? 10.968 14.131 -10.189 1.00 59.44 160 SER A O 1
ATOM 1294 N N . SER A 1 161 ? 9.463 12.484 -9.904 1.00 61.06 161 SER A N 1
ATOM 1295 C CA . SER A 1 161 ? 10.425 11.416 -9.611 1.00 61.06 161 SER A CA 1
ATOM 1296 C C . SER A 1 161 ? 10.188 10.163 -10.459 1.00 61.06 161 SER A C 1
ATOM 1298 O O . SER A 1 161 ? 9.119 9.952 -11.029 1.00 61.06 161 SER A O 1
ATOM 1300 N N . SER A 1 162 ? 11.209 9.306 -10.536 1.00 76.12 162 SER A N 1
ATOM 1301 C CA . SER A 1 162 ? 11.177 8.042 -11.274 1.00 76.12 162 SER A CA 1
ATOM 1302 C C . SER A 1 162 ? 10.255 6.998 -10.634 1.00 76.12 162 SER A C 1
ATOM 1304 O O . SER A 1 162 ? 9.971 7.030 -9.437 1.00 76.12 162 SER A O 1
ATOM 1306 N N . LEU A 1 163 ? 9.865 5.993 -11.428 1.00 84.94 163 LEU A N 1
ATOM 1307 C CA . LEU A 1 163 ? 9.117 4.806 -10.984 1.00 84.94 163 LEU A CA 1
ATOM 1308 C C . LEU A 1 163 ? 9.710 4.117 -9.740 1.00 84.94 163 LEU A C 1
ATOM 1310 O O . LEU A 1 163 ? 8.977 3.457 -9.014 1.00 84.94 163 LEU A O 1
ATOM 1314 N N . SER A 1 164 ? 11.005 4.292 -9.458 1.00 84.44 164 SER A N 1
ATOM 1315 C CA . SER A 1 164 ? 11.644 3.787 -8.237 1.00 84.44 164 SER A CA 1
ATOM 1316 C C . SER A 1 164 ? 11.006 4.325 -6.953 1.00 84.44 164 SER A C 1
ATOM 1318 O O . SER A 1 164 ? 10.780 3.550 -6.034 1.00 84.44 164 SER A O 1
ATOM 1320 N N . THR A 1 165 ? 10.624 5.606 -6.895 1.00 85.69 165 THR A N 1
ATOM 1321 C CA . THR A 1 165 ? 10.003 6.185 -5.691 1.00 85.69 165 THR A CA 1
ATOM 1322 C C . THR A 1 165 ? 8.633 5.568 -5.406 1.00 85.69 165 THR A C 1
ATOM 1324 O O . THR A 1 165 ? 8.275 5.351 -4.250 1.00 85.69 165 THR A O 1
ATOM 1327 N N . LEU A 1 166 ? 7.878 5.231 -6.458 1.00 87.12 166 LEU A N 1
ATOM 1328 C CA . LEU A 1 166 ? 6.622 4.486 -6.338 1.00 87.12 166 LEU A CA 1
ATOM 1329 C C . LEU A 1 166 ? 6.881 3.088 -5.759 1.00 87.12 166 LEU A C 1
ATOM 1331 O O . LEU A 1 166 ? 6.146 2.640 -4.878 1.00 87.12 166 LEU A O 1
ATOM 1335 N N . THR A 1 167 ? 7.925 2.413 -6.245 1.00 88.81 167 THR A N 1
ATOM 1336 C CA . THR A 1 167 ? 8.330 1.096 -5.747 1.00 88.81 167 THR A CA 1
ATOM 1337 C C . THR A 1 167 ? 8.693 1.154 -4.274 1.00 88.81 167 THR A C 1
ATOM 1339 O O . THR A 1 167 ? 8.171 0.364 -3.489 1.00 88.81 167 THR A O 1
ATOM 1342 N N . ASP A 1 168 ? 9.500 2.133 -3.875 1.00 90.31 168 ASP A N 1
ATOM 1343 C CA . ASP A 1 168 ? 9.898 2.307 -2.483 1.00 90.31 168 ASP A CA 1
ATOM 1344 C C . ASP A 1 168 ? 8.679 2.583 -1.591 1.00 90.31 168 ASP A C 1
ATOM 1346 O O . ASP A 1 168 ? 8.516 1.943 -0.552 1.00 90.31 168 ASP A O 1
ATOM 1350 N N . ALA A 1 169 ? 7.769 3.469 -2.014 1.00 91.31 169 ALA A N 1
ATOM 1351 C CA . ALA A 1 169 ? 6.542 3.773 -1.278 1.00 91.31 169 ALA A CA 1
ATOM 1352 C C . ALA A 1 169 ? 5.644 2.535 -1.111 1.00 91.31 169 ALA A C 1
ATOM 1354 O O . ALA A 1 169 ? 5.138 2.266 -0.018 1.00 91.31 169 ALA A O 1
ATOM 1355 N N . ARG A 1 170 ? 5.490 1.737 -2.176 1.00 91.31 170 ARG A N 1
ATOM 1356 C CA . ARG A 1 170 ? 4.740 0.477 -2.140 1.00 91.31 170 ARG A CA 1
ATOM 1357 C C . ARG A 1 170 ? 5.377 -0.526 -1.181 1.00 91.31 170 ARG A C 1
ATOM 1359 O O . ARG A 1 170 ? 4.655 -1.185 -0.433 1.00 91.31 170 ARG A O 1
ATOM 1366 N N . GLN A 1 171 ? 6.705 -0.622 -1.171 1.00 92.25 171 GLN A N 1
ATOM 1367 C CA . GLN A 1 171 ? 7.429 -1.483 -0.240 1.00 92.25 171 GLN A CA 1
ATOM 1368 C C . GLN A 1 171 ? 7.211 -1.062 1.217 1.00 92.25 171 GLN A C 1
ATOM 1370 O O . GLN A 1 171 ? 7.091 -1.941 2.067 1.00 92.25 171 GLN A O 1
ATOM 1375 N N . GLN A 1 172 ? 7.111 0.236 1.524 1.00 94.19 172 GLN A N 1
ATOM 1376 C CA . GLN A 1 172 ? 6.780 0.682 2.886 1.00 94.19 172 GLN A CA 1
ATOM 1377 C C . GLN A 1 172 ? 5.372 0.246 3.305 1.00 94.19 172 GLN A C 1
ATOM 1379 O O . GLN A 1 172 ? 5.208 -0.312 4.387 1.00 94.19 172 GLN A O 1
ATOM 1384 N N . ALA A 1 173 ? 4.378 0.383 2.423 1.00 93.25 173 ALA A N 1
ATOM 1385 C CA . ALA A 1 173 ? 3.030 -0.117 2.694 1.00 93.25 173 ALA A CA 1
ATOM 1386 C C . ALA A 1 173 ? 3.005 -1.649 2.889 1.00 93.25 173 ALA A C 1
ATOM 1388 O O . ALA A 1 173 ? 2.318 -2.152 3.771 1.00 93.25 173 ALA A O 1
ATOM 1389 N N . LEU A 1 174 ? 3.785 -2.415 2.116 1.00 92.62 174 LEU A N 1
ATOM 1390 C CA . LEU A 1 174 ? 3.895 -3.870 2.300 1.00 92.62 174 LEU A CA 1
ATOM 1391 C C . LEU A 1 174 ? 4.592 -4.255 3.610 1.00 92.62 174 LEU A C 1
ATOM 1393 O O . LEU A 1 174 ? 4.184 -5.218 4.258 1.00 92.62 174 LEU A O 1
ATOM 1397 N N . LYS A 1 175 ? 5.633 -3.519 4.015 1.00 93.69 175 LYS A N 1
ATOM 1398 C CA . LYS A 1 175 ? 6.283 -3.707 5.321 1.00 93.69 175 LYS A CA 1
ATOM 1399 C C . LYS A 1 175 ? 5.299 -3.450 6.459 1.00 93.69 175 LYS A C 1
ATOM 1401 O O . LYS A 1 175 ? 5.259 -4.243 7.394 1.00 93.69 175 LYS A O 1
ATOM 1406 N N . PHE A 1 176 ? 4.474 -2.411 6.333 1.00 95.31 176 PHE A N 1
ATOM 1407 C CA . PHE A 1 176 ? 3.397 -2.115 7.272 1.00 95.31 176 PHE A CA 1
ATOM 1408 C C . PHE A 1 176 ? 2.405 -3.280 7.399 1.00 95.31 176 PHE A C 1
ATOM 1410 O O . PHE A 1 176 ? 2.187 -3.774 8.503 1.00 95.31 176 PHE A O 1
ATOM 1417 N N . VAL A 1 177 ? 1.876 -3.790 6.278 1.00 94.19 177 VAL A N 1
ATOM 1418 C CA . VAL A 1 177 ? 0.947 -4.940 6.284 1.00 94.19 177 VAL A CA 1
ATOM 1419 C C . VAL A 1 177 ? 1.579 -6.173 6.931 1.00 94.19 177 VAL A C 1
ATOM 1421 O O . VAL A 1 177 ? 0.952 -6.794 7.781 1.00 94.19 177 VAL A O 1
ATOM 1424 N N . LYS A 1 178 ? 2.834 -6.502 6.601 1.00 92.81 178 LYS A N 1
ATOM 1425 C CA . LYS A 1 178 ? 3.551 -7.630 7.226 1.00 92.81 178 LYS A CA 1
ATOM 1426 C C . LYS A 1 178 ? 3.776 -7.425 8.725 1.00 92.81 178 LYS A C 1
ATOM 1428 O O . LYS A 1 178 ? 3.745 -8.385 9.491 1.00 92.81 178 LYS A O 1
ATOM 1433 N N . GLY A 1 179 ? 4.010 -6.182 9.148 1.00 93.06 179 GLY A N 1
ATOM 1434 C CA . GLY A 1 179 ? 4.096 -5.811 10.559 1.00 93.06 179 GLY A CA 1
ATOM 1435 C C . GLY A 1 179 ? 2.781 -6.072 11.291 1.00 93.06 179 GLY A C 1
ATOM 1436 O O . GLY A 1 179 ? 2.787 -6.720 12.337 1.00 93.06 179 GLY A O 1
ATOM 1437 N N . LEU A 1 180 ? 1.657 -5.642 10.707 1.00 92.38 180 LEU A N 1
ATOM 1438 C CA . LEU A 1 180 ? 0.319 -5.935 11.225 1.00 92.38 180 LEU A CA 1
ATOM 1439 C C . LEU A 1 180 ? 0.047 -7.442 11.271 1.00 92.38 180 LEU A C 1
ATOM 1441 O O . LEU A 1 180 ? -0.367 -7.944 12.309 1.00 92.38 180 LEU A O 1
ATOM 1445 N N . GLU A 1 181 ? 0.322 -8.171 10.188 1.00 91.94 181 GLU A N 1
ATOM 1446 C CA . GLU A 1 181 ? 0.120 -9.623 10.105 1.00 91.94 181 GLU A CA 1
ATOM 1447 C C . GLU A 1 181 ? 0.868 -10.359 11.220 1.00 91.94 181 GLU A C 1
ATOM 1449 O O . GLU A 1 181 ? 0.286 -11.199 11.905 1.00 91.94 181 GLU A O 1
ATOM 1454 N N . LYS A 1 182 ? 2.133 -9.991 11.466 1.00 91.56 182 LYS A N 1
ATOM 1455 C CA . LYS A 1 182 ? 2.923 -10.560 12.560 1.00 91.56 182 LYS A CA 1
ATOM 1456 C C . LYS A 1 182 ? 2.256 -10.317 13.916 1.00 91.56 182 LYS A C 1
ATOM 1458 O O . LYS A 1 182 ? 2.081 -11.266 14.671 1.00 91.56 182 LYS A O 1
ATOM 1463 N N . MET A 1 183 ? 1.837 -9.084 14.201 1.00 87.94 183 MET A N 1
ATOM 1464 C CA . MET A 1 183 ? 1.174 -8.750 15.469 1.00 87.94 183 MET A CA 1
ATOM 1465 C C . MET A 1 183 ? -0.174 -9.461 15.631 1.00 87.94 183 MET A C 1
ATOM 1467 O O . MET A 1 183 ? -0.511 -9.902 16.724 1.00 87.94 183 MET A O 1
ATOM 1471 N N . ILE A 1 184 ? -0.940 -9.608 14.550 1.00 88.12 184 ILE A N 1
ATOM 1472 C CA . ILE A 1 184 ? -2.231 -10.304 14.565 1.00 88.12 184 ILE A CA 1
ATOM 1473 C C . ILE A 1 184 ? -2.028 -11.811 14.765 1.00 88.12 184 ILE A C 1
ATOM 1475 O O . ILE A 1 184 ? -2.796 -12.436 15.488 1.00 88.12 184 ILE A O 1
ATOM 1479 N N . SER A 1 185 ? -0.973 -12.396 14.188 1.00 86.94 185 SER A N 1
ATOM 1480 C CA . SER A 1 185 ? -0.669 -13.828 14.327 1.00 86.94 185 SER A CA 1
ATOM 1481 C C . SER A 1 185 ? -0.313 -14.257 15.756 1.00 86.94 185 SER A C 1
ATOM 1483 O O . SER A 1 185 ? -0.458 -15.428 16.101 1.00 86.94 185 SER A O 1
ATOM 1485 N N . GLU A 1 186 ? 0.119 -13.314 16.598 1.00 85.81 186 GLU A N 1
ATOM 1486 C CA . GLU A 1 186 ? 0.403 -13.543 18.020 1.00 85.81 186 GLU A CA 1
ATOM 1487 C C . GLU A 1 186 ? -0.884 -13.641 18.864 1.00 85.81 186 GLU A C 1
ATOM 1489 O O . GLU A 1 186 ? -0.851 -14.113 20.003 1.00 85.81 186 GLU A O 1
ATOM 1494 N N . VAL A 1 187 ? -2.031 -13.238 18.308 1.00 84.69 187 VAL A N 1
ATOM 1495 C CA . VAL A 1 187 ? -3.332 -13.223 18.982 1.00 84.69 187 VAL A CA 1
ATOM 1496 C C . VAL A 1 187 ? -4.160 -14.449 18.573 1.00 84.69 187 VAL A C 1
ATOM 1498 O O . VAL A 1 187 ? -4.251 -14.762 17.384 1.00 84.69 187 VAL A O 1
ATOM 1501 N N . PRO A 1 188 ? -4.826 -15.146 19.517 1.00 78.81 188 PRO A N 1
ATOM 1502 C CA . PRO A 1 188 ? -5.766 -16.212 19.184 1.00 78.81 188 PRO A CA 1
ATOM 1503 C C . PRO A 1 188 ? -6.889 -15.687 18.282 1.00 78.81 188 PRO A C 1
ATOM 1505 O O . PRO A 1 188 ? -7.736 -14.902 18.711 1.00 78.81 188 PRO A O 1
ATOM 1508 N N . MET A 1 189 ? -6.888 -16.114 17.020 1.00 74.75 189 MET A N 1
ATOM 1509 C CA . MET A 1 189 ? -7.833 -15.610 16.031 1.00 74.75 189 MET A CA 1
ATOM 1510 C C . MET A 1 189 ? -9.258 -16.102 16.314 1.00 74.75 189 MET A C 1
ATOM 1512 O O . MET A 1 189 ? -9.465 -17.309 16.484 1.00 74.75 189 MET A O 1
ATOM 1516 N N . PRO A 1 190 ? -10.262 -15.208 16.312 1.00 73.69 190 PRO A N 1
ATOM 1517 C CA . PRO A 1 190 ? -11.652 -15.628 16.325 1.00 73.69 190 PRO A CA 1
ATOM 1518 C C . PRO A 1 190 ? -11.988 -16.366 15.021 1.00 73.69 190 PRO A C 1
ATOM 1520 O O . PRO A 1 190 ? -11.584 -15.963 13.929 1.00 73.69 190 PRO A O 1
ATOM 1523 N N . SER A 1 191 ? -12.732 -17.465 15.142 1.00 73.31 191 SER A N 1
ATOM 1524 C CA . SER A 1 191 ? -13.333 -18.184 14.017 1.00 73.31 191 SER A CA 1
ATOM 1525 C C . SER A 1 191 ? -14.822 -17.830 13.933 1.00 73.31 191 SER A C 1
ATOM 1527 O O . SER A 1 191 ? -15.532 -18.111 14.906 1.00 73.31 191 SER A O 1
ATOM 1529 N N . PRO A 1 192 ? -15.353 -17.286 12.820 1.00 79.81 192 PRO A N 1
ATOM 1530 C CA . PRO A 1 192 ? -14.723 -16.975 11.525 1.00 79.81 192 PRO A CA 1
ATOM 1531 C C . PRO A 1 192 ? -13.850 -15.699 11.523 1.00 79.81 192 PRO A C 1
ATOM 1533 O O . PRO A 1 192 ? -13.965 -14.892 12.445 1.00 79.81 192 PRO A O 1
ATOM 1536 N N . PRO A 1 193 ? -13.007 -15.494 10.484 1.00 78.75 193 PRO A N 1
ATOM 1537 C CA . PRO A 1 193 ? -12.173 -14.298 10.362 1.00 78.75 193 PRO A CA 1
ATOM 1538 C C . PRO A 1 193 ? -13.011 -13.016 10.317 1.00 78.75 193 PRO A C 1
ATOM 1540 O O . PRO A 1 193 ? -14.074 -12.965 9.694 1.00 78.75 193 PRO A O 1
ATOM 1543 N N . LEU A 1 194 ? -12.508 -11.973 10.978 1.00 85.94 194 LEU A N 1
ATOM 1544 C CA . LEU A 1 194 ? -13.206 -10.701 11.146 1.00 85.94 194 LEU A CA 1
ATOM 1545 C C . LEU A 1 194 ? -13.295 -9.921 9.821 1.00 85.94 194 LEU A C 1
ATOM 1547 O O . LEU A 1 194 ? -12.266 -9.714 9.175 1.00 85.94 194 LEU A O 1
ATOM 1551 N N . PRO A 1 195 ? -14.478 -9.402 9.438 1.00 89.56 195 PRO A N 1
ATOM 1552 C CA . PRO A 1 195 ? -14.640 -8.575 8.238 1.00 89.56 195 PRO A CA 1
ATOM 1553 C C . PRO A 1 195 ? -13.830 -7.269 8.300 1.00 89.56 195 PRO A C 1
ATOM 1555 O O . PRO A 1 195 ? -13.350 -6.792 7.276 1.00 89.56 195 PRO A O 1
ATOM 1558 N N . SER A 1 196 ? -13.625 -6.721 9.499 1.00 89.94 196 SER A N 1
ATOM 1559 C CA . SER A 1 196 ? -12.861 -5.490 9.735 1.00 89.94 196 SER A CA 1
ATOM 1560 C C . SER A 1 196 ? -11.368 -5.622 9.420 1.00 89.94 196 SER A C 1
ATOM 1562 O O . SER A 1 196 ? -10.717 -4.636 9.086 1.00 89.94 196 SER A O 1
ATOM 1564 N N . LEU A 1 197 ? -10.810 -6.835 9.471 1.00 90.81 197 LEU A N 1
ATOM 1565 C CA . LEU A 1 197 ? -9.431 -7.072 9.041 1.00 90.81 197 LEU A CA 1
ATOM 1566 C C . LEU A 1 197 ? -9.292 -6.959 7.524 1.00 90.81 197 LEU A C 1
ATOM 1568 O O . LEU A 1 197 ? -8.304 -6.415 7.036 1.00 90.81 197 LEU A O 1
ATOM 1572 N N . PHE A 1 198 ? -10.290 -7.435 6.776 1.00 91.25 198 PHE A N 1
ATOM 1573 C CA . PHE A 1 198 ? -10.299 -7.287 5.323 1.00 91.25 198 PHE A CA 1
ATOM 1574 C C . PHE A 1 198 ? -10.416 -5.818 4.922 1.00 91.25 198 PHE A C 1
ATOM 1576 O O . PHE A 1 198 ? -9.668 -5.384 4.050 1.00 91.25 198 PHE A O 1
ATOM 1583 N N . SER A 1 199 ? -11.274 -5.045 5.599 1.00 93.81 199 SER A N 1
ATOM 1584 C CA . SER A 1 199 ? -11.392 -3.607 5.333 1.00 93.81 199 SER A CA 1
ATOM 1585 C C . SER A 1 199 ? -10.095 -2.861 5.655 1.00 93.81 199 SER A C 1
ATOM 1587 O O . SER A 1 199 ? -9.675 -2.008 4.881 1.00 93.81 199 SER A O 1
ATOM 1589 N N . LEU A 1 200 ? -9.391 -3.239 6.730 1.00 94.44 200 LEU A N 1
ATOM 1590 C CA . LEU A 1 200 ? -8.080 -2.673 7.054 1.00 94.44 200 LEU A CA 1
ATOM 1591 C C . LEU A 1 200 ? -7.053 -2.932 5.943 1.00 94.44 200 LEU A C 1
ATOM 1593 O O . LEU A 1 200 ? -6.362 -2.008 5.514 1.00 94.44 200 LEU A O 1
ATOM 1597 N N . VAL A 1 201 ? -6.953 -4.175 5.464 1.00 92.88 201 VAL A N 1
ATOM 1598 C CA . VAL A 1 201 ? -6.042 -4.529 4.364 1.00 92.88 201 VAL A CA 1
ATOM 1599 C C . VAL A 1 201 ? -6.411 -3.756 3.097 1.00 92.88 201 VAL A C 1
ATOM 1601 O O . VAL A 1 201 ? -5.536 -3.175 2.452 1.00 92.88 201 VAL A O 1
ATOM 1604 N N . GLU A 1 202 ? -7.700 -3.684 2.765 1.00 93.38 202 GLU A N 1
ATOM 1605 C CA . GLU A 1 202 ? -8.196 -2.913 1.625 1.00 93.38 202 GLU A CA 1
ATOM 1606 C C . GLU A 1 202 ? -7.824 -1.428 1.741 1.00 93.38 202 GLU A C 1
ATOM 1608 O O . GLU A 1 202 ? -7.255 -0.872 0.802 1.00 93.38 202 GLU A O 1
ATOM 1613 N N . ALA A 1 203 ? -8.022 -0.814 2.910 1.00 94.88 203 ALA A N 1
ATOM 1614 C CA . ALA A 1 203 ? -7.708 0.590 3.164 1.00 94.88 203 ALA A CA 1
ATOM 1615 C C . ALA A 1 203 ? -6.209 0.912 3.018 1.00 94.88 203 ALA A C 1
ATOM 1617 O O . ALA A 1 203 ? -5.849 1.982 2.526 1.00 94.88 203 ALA A O 1
ATOM 1618 N N . VAL A 1 204 ? -5.311 -0.012 3.389 1.00 94.06 204 VAL A N 1
ATOM 1619 C CA . VAL A 1 204 ? -3.859 0.163 3.186 1.00 94.06 204 VAL A CA 1
ATOM 1620 C C . VAL A 1 204 ? -3.491 0.139 1.700 1.00 94.06 204 VAL A C 1
ATOM 1622 O O . VAL A 1 204 ? -2.614 0.887 1.258 1.00 94.06 204 VAL A O 1
ATOM 1625 N N . HIS A 1 205 ? -4.134 -0.730 0.917 1.00 91.94 205 HIS A N 1
ATOM 1626 C CA . HIS A 1 205 ? -3.827 -0.904 -0.503 1.00 91.94 205 HIS A CA 1
ATOM 1627 C C . HIS A 1 205 ? -4.556 0.088 -1.420 1.00 91.94 205 HIS A C 1
ATOM 1629 O O . HIS A 1 205 ? -4.028 0.399 -2.492 1.00 91.94 205 HIS A O 1
ATOM 1635 N N . ALA A 1 206 ? -5.706 0.622 -1.000 1.00 93.38 206 ALA A N 1
ATOM 1636 C CA . ALA A 1 206 ? -6.567 1.500 -1.792 1.00 93.38 206 ALA A CA 1
ATOM 1637 C C . ALA A 1 206 ? -5.826 2.662 -2.490 1.00 93.38 206 ALA A C 1
ATOM 1639 O O . ALA A 1 206 ? -5.984 2.798 -3.711 1.00 93.38 206 ALA A O 1
ATOM 1640 N N . PRO A 1 207 ? -4.914 3.415 -1.829 1.00 92.31 207 PRO A N 1
ATOM 1641 C CA . PRO A 1 207 ? -4.201 4.522 -2.477 1.00 92.31 207 PRO A CA 1
ATOM 1642 C C . PRO A 1 207 ? -3.324 4.100 -3.665 1.00 92.31 207 PRO A C 1
ATOM 1644 O O . PRO A 1 207 ? -3.011 4.902 -4.547 1.00 92.31 207 PRO A O 1
ATOM 1647 N N . PHE A 1 208 ? -2.907 2.832 -3.702 1.00 90.19 208 PHE A N 1
ATOM 1648 C CA . PHE A 1 208 ? -2.044 2.286 -4.745 1.00 90.19 208 PHE A CA 1
ATOM 1649 C C . PHE A 1 208 ? -2.837 1.669 -5.901 1.00 90.19 208 PHE A C 1
ATOM 1651 O O . PHE A 1 208 ? -2.304 1.576 -7.007 1.00 90.19 208 PHE A O 1
ATOM 1658 N N . CYS A 1 209 ? -4.103 1.287 -5.701 1.00 89.31 209 CYS A N 1
ATOM 1659 C CA . CYS A 1 209 ? -4.899 0.551 -6.688 1.00 89.31 209 CYS A CA 1
ATOM 1660 C C . CYS A 1 209 ? -4.949 1.251 -8.054 1.00 89.31 209 CYS A C 1
ATOM 1662 O O . CYS A 1 209 ? -4.625 0.649 -9.079 1.00 89.31 209 CYS A O 1
ATOM 1664 N N . GLN A 1 210 ? -5.269 2.549 -8.084 1.00 86.00 210 GLN A N 1
ATOM 1665 C CA . GLN A 1 210 ? -5.329 3.307 -9.342 1.00 86.00 210 GLN A CA 1
ATOM 1666 C C . GLN A 1 210 ? -3.966 3.407 -10.045 1.00 86.00 210 GLN A C 1
ATOM 1668 O O . GLN A 1 210 ? -3.895 3.449 -11.275 1.00 86.00 210 GLN A O 1
ATOM 1673 N N . LEU A 1 211 ? -2.875 3.447 -9.277 1.00 84.00 211 LEU A N 1
ATOM 1674 C CA . LEU A 1 211 ? -1.514 3.529 -9.808 1.00 84.00 211 LEU A CA 1
ATOM 1675 C C . LEU A 1 211 ? -1.076 2.189 -10.397 1.00 84.00 211 LEU A C 1
ATOM 1677 O O . LEU A 1 211 ? -0.502 2.163 -11.484 1.00 84.00 211 LEU A O 1
ATOM 1681 N N . LEU A 1 212 ? -1.415 1.082 -9.734 1.00 86.56 212 LEU A N 1
ATOM 1682 C CA . LEU A 1 212 ? -1.117 -0.269 -10.206 1.00 86.56 212 LEU A CA 1
ATOM 1683 C C . LEU A 1 212 ? -1.858 -0.594 -11.508 1.00 86.56 212 LEU A C 1
ATOM 1685 O O . LEU A 1 212 ? -1.266 -1.172 -12.415 1.00 86.56 212 LEU A O 1
ATOM 1689 N N . VAL A 1 213 ? -3.105 -0.139 -11.667 1.00 88.25 213 VAL A N 1
ATOM 1690 C CA . VAL A 1 213 ? -3.843 -0.270 -12.940 1.00 88.25 213 VAL A CA 1
ATOM 1691 C C . VAL A 1 213 ? -3.137 0.476 -14.079 1.00 88.25 213 VAL A C 1
ATOM 1693 O O . VAL A 1 213 ? -3.101 0.008 -15.216 1.00 88.25 213 VAL A O 1
ATOM 1696 N N . ARG A 1 214 ? -2.543 1.637 -13.787 1.00 87.81 214 ARG A N 1
ATOM 1697 C CA . ARG A 1 214 ? -1.835 2.467 -14.775 1.00 87.81 214 ARG A CA 1
ATOM 1698 C C . ARG A 1 214 ? -0.380 2.048 -14.996 1.00 87.81 214 ARG A C 1
ATOM 1700 O O . ARG A 1 214 ? 0.233 2.546 -15.941 1.00 87.81 214 ARG A O 1
ATOM 1707 N N . TYR A 1 215 ? 0.156 1.139 -14.182 1.00 89.12 215 TYR A N 1
ATOM 1708 C CA . TYR A 1 215 ? 1.557 0.719 -14.208 1.00 89.12 215 TYR A CA 1
ATOM 1709 C C . TYR A 1 215 ? 2.075 0.323 -15.603 1.00 89.12 215 TYR A C 1
ATOM 1711 O O . TYR A 1 215 ? 3.126 0.839 -15.978 1.00 89.12 215 TYR A O 1
ATOM 1719 N N . PRO A 1 216 ? 1.358 -0.473 -16.430 1.00 88.44 216 PRO A N 1
ATOM 1720 C CA . PRO A 1 216 ? 1.857 -0.850 -17.757 1.00 88.44 216 PRO A CA 1
ATOM 1721 C C . PRO A 1 216 ? 2.174 0.354 -18.651 1.00 88.44 216 PRO A C 1
ATOM 1723 O O . PRO A 1 216 ? 3.198 0.379 -19.331 1.00 88.44 216 PRO A O 1
ATOM 1726 N N . ASN A 1 217 ? 1.328 1.387 -18.601 1.00 89.62 217 ASN A N 1
ATOM 1727 C CA . ASN A 1 217 ? 1.525 2.611 -19.375 1.00 89.62 217 ASN A CA 1
ATOM 1728 C C . ASN A 1 217 ? 2.713 3.420 -18.845 1.00 89.62 217 ASN A C 1
ATOM 1730 O O . ASN A 1 217 ? 3.475 3.983 -19.629 1.00 89.62 217 ASN A O 1
ATOM 1734 N N . LEU A 1 218 ? 2.876 3.480 -17.521 1.00 88.62 218 LEU A N 1
ATOM 1735 C CA . LEU A 1 218 ? 3.979 4.202 -16.888 1.00 88.62 218 LEU A CA 1
ATOM 1736 C C . LEU A 1 218 ? 5.327 3.532 -17.179 1.00 88.62 218 LEU A C 1
ATOM 1738 O O . LEU A 1 218 ? 6.292 4.212 -17.523 1.00 88.62 218 LEU A O 1
ATOM 1742 N N . GLU A 1 219 ? 5.380 2.202 -17.109 1.00 90.56 219 GLU A N 1
ATOM 1743 C CA . GLU A 1 219 ? 6.577 1.425 -17.431 1.00 90.56 219 GLU A CA 1
ATOM 1744 C C . GLU A 1 219 ? 6.942 1.580 -18.915 1.00 90.56 219 GLU A C 1
ATOM 1746 O O . GLU A 1 219 ? 8.094 1.862 -19.242 1.00 90.56 219 GLU A O 1
ATOM 1751 N N . GLN A 1 220 ? 5.960 1.516 -19.822 1.00 91.00 220 GLN A N 1
ATOM 1752 C CA . GLN A 1 220 ? 6.191 1.769 -21.247 1.00 91.00 220 GLN A CA 1
ATOM 1753 C C . GLN A 1 220 ? 6.728 3.186 -21.505 1.00 91.00 220 GLN A C 1
ATOM 1755 O O . GLN A 1 220 ? 7.645 3.358 -22.313 1.00 91.00 220 GLN A O 1
ATOM 1760 N N . GLN A 1 221 ? 6.188 4.206 -20.832 1.00 90.19 221 GLN A N 1
ATOM 1761 C CA . GLN A 1 221 ? 6.672 5.586 -20.948 1.00 90.19 221 GLN A CA 1
ATOM 1762 C C . GLN A 1 221 ? 8.111 5.725 -20.444 1.00 90.19 221 GLN A C 1
ATOM 1764 O O . GLN A 1 221 ? 8.928 6.346 -21.124 1.00 90.19 221 GLN A O 1
ATOM 1769 N N . SER A 1 222 ? 8.437 5.105 -19.307 1.00 89.38 222 SER A N 1
ATOM 1770 C CA . SER A 1 222 ? 9.792 5.102 -18.754 1.00 89.38 222 SER A CA 1
ATOM 1771 C C . SER A 1 222 ? 10.786 4.434 -19.704 1.00 89.38 222 SER A C 1
ATOM 1773 O O . SER A 1 222 ? 11.793 5.046 -20.051 1.00 89.38 222 SER A O 1
ATOM 1775 N N . LEU A 1 223 ? 10.464 3.240 -20.207 1.00 91.75 223 LEU A N 1
ATOM 1776 C CA . LEU A 1 223 ? 11.283 2.515 -21.180 1.00 91.75 223 LEU A CA 1
ATOM 1777 C C . LEU A 1 223 ? 11.481 3.311 -22.479 1.00 91.75 223 LEU A C 1
ATOM 1779 O O . LEU A 1 223 ? 12.588 3.389 -23.015 1.00 91.75 223 LEU A O 1
ATOM 1783 N N . THR A 1 224 ? 10.420 3.959 -22.965 1.00 90.62 224 THR A N 1
ATOM 1784 C CA . THR A 1 224 ? 10.482 4.817 -24.157 1.00 90.62 224 THR A CA 1
ATOM 1785 C C . THR A 1 224 ? 11.377 6.036 -23.923 1.00 90.62 224 THR A C 1
ATOM 1787 O O . THR A 1 224 ? 12.132 6.418 -24.817 1.00 90.62 224 THR A O 1
ATOM 1790 N N . HIS A 1 225 ? 11.327 6.646 -22.735 1.00 89.69 225 HIS A N 1
ATOM 1791 C CA . HIS A 1 225 ? 12.222 7.745 -22.366 1.00 89.69 225 HIS A CA 1
ATOM 1792 C C . HIS A 1 225 ? 13.683 7.286 -22.368 1.00 89.69 225 HIS A C 1
ATOM 1794 O O . HIS A 1 225 ? 14.517 7.913 -23.016 1.00 89.69 225 HIS A O 1
ATOM 1800 N N . THR A 1 226 ? 13.978 6.134 -21.758 1.00 89.06 226 THR A N 1
ATOM 1801 C CA . THR A 1 226 ? 15.332 5.564 -21.756 1.00 89.06 226 THR A CA 1
ATOM 1802 C C . THR A 1 226 ? 15.858 5.332 -23.178 1.00 89.06 226 THR A C 1
ATOM 1804 O O . THR A 1 226 ? 17.013 5.644 -23.457 1.00 89.06 226 THR A O 1
ATOM 1807 N N . LEU A 1 227 ? 15.026 4.857 -24.118 1.00 89.88 227 LEU A N 1
ATOM 1808 C CA . LEU A 1 227 ? 15.438 4.715 -25.526 1.00 89.88 227 LEU A CA 1
ATOM 1809 C C . LEU A 1 227 ? 15.693 6.047 -26.228 1.00 89.88 227 LEU A C 1
ATOM 1811 O O . LEU A 1 227 ? 16.550 6.107 -27.115 1.00 89.88 227 LEU A O 1
ATOM 1815 N N . LYS A 1 228 ? 14.930 7.094 -25.899 1.00 88.12 228 LYS A N 1
ATOM 1816 C CA . LYS A 1 228 ? 15.117 8.429 -26.484 1.00 88.12 228 LYS A CA 1
ATOM 1817 C C . LYS A 1 228 ? 16.456 9.023 -26.064 1.00 88.12 228 LYS A C 1
ATOM 1819 O O . LYS A 1 228 ? 17.171 9.513 -26.935 1.00 88.12 228 LYS A O 1
ATOM 1824 N N . ASP A 1 229 ? 16.817 8.876 -24.793 1.00 87.94 229 ASP A N 1
ATOM 1825 C CA . ASP A 1 229 ? 18.083 9.371 -24.243 1.00 87.94 229 ASP A CA 1
ATOM 1826 C C . ASP A 1 229 ? 19.306 8.621 -24.794 1.00 87.94 229 ASP A C 1
ATOM 1828 O O . ASP A 1 229 ? 20.398 9.184 -24.889 1.00 87.94 229 ASP A O 1
ATOM 1832 N N . MET A 1 230 ? 19.147 7.354 -25.203 1.00 87.69 230 MET A N 1
ATOM 1833 C CA . MET A 1 230 ? 20.232 6.592 -25.826 1.00 87.69 230 MET A CA 1
ATOM 1834 C C . MET A 1 230 ? 20.592 7.157 -27.203 1.00 87.69 230 MET A C 1
ATOM 1836 O O . MET A 1 230 ? 19.876 6.953 -28.188 1.00 87.69 230 MET A O 1
ATOM 1840 N N . GLN A 1 231 ? 21.743 7.813 -27.312 1.00 84.88 231 GLN A N 1
ATOM 1841 C CA . GLN A 1 231 ? 22.302 8.194 -28.606 1.00 84.88 231 GLN A CA 1
ATOM 1842 C C . GLN A 1 231 ? 23.043 7.012 -29.231 1.00 84.88 231 GLN A C 1
ATOM 1844 O O . GLN A 1 231 ? 23.986 6.480 -28.653 1.00 84.88 231 GLN A O 1
ATOM 1849 N N . LEU A 1 232 ? 22.574 6.586 -30.405 1.00 82.88 232 LEU A N 1
ATOM 1850 C CA . LEU A 1 232 ? 23.160 5.470 -31.151 1.00 82.88 232 LEU A CA 1
ATOM 1851 C C . LEU A 1 232 ? 23.997 5.930 -32.346 1.00 82.88 232 LEU A C 1
ATOM 1853 O O . LEU A 1 232 ? 24.838 5.169 -32.794 1.00 82.88 232 LEU A O 1
ATOM 1857 N N . TYR A 1 233 ? 23.749 7.131 -32.876 1.00 82.38 233 TYR A N 1
ATOM 1858 C CA . TYR A 1 233 ? 24.446 7.671 -34.042 1.00 82.38 233 TYR A CA 1
ATOM 1859 C C . TYR A 1 233 ? 25.344 8.830 -33.632 1.00 82.38 233 TYR A C 1
ATOM 1861 O O . TYR A 1 233 ? 24.884 9.753 -32.960 1.00 82.38 233 TYR A O 1
ATOM 1869 N N . THR A 1 234 ? 26.594 8.793 -34.077 1.00 80.69 234 THR A N 1
ATOM 1870 C CA . THR A 1 234 ? 27.569 9.873 -33.913 1.00 80.69 234 THR A CA 1
ATOM 1871 C C . THR A 1 234 ? 28.130 10.269 -35.281 1.00 80.69 234 THR A C 1
ATOM 1873 O O . THR A 1 234 ? 27.934 9.578 -36.278 1.00 80.69 234 THR A O 1
ATOM 1876 N N . ALA A 1 235 ? 28.795 11.426 -35.366 1.00 78.06 235 ALA A N 1
ATOM 1877 C CA . ALA A 1 235 ? 29.339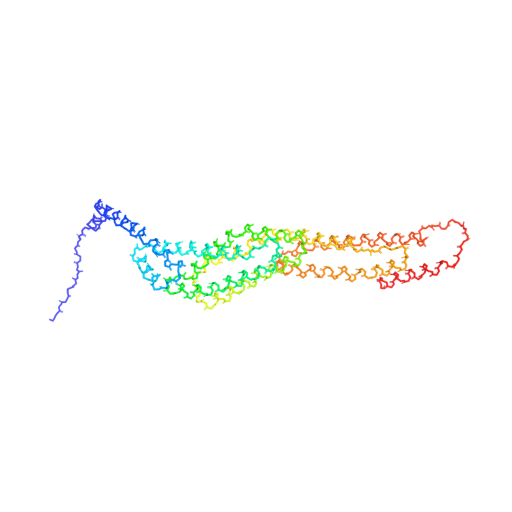 11.912 -36.638 1.00 78.06 235 ALA A CA 1
ATOM 1878 C C . ALA A 1 235 ? 30.450 11.005 -37.203 1.00 78.06 235 ALA A C 1
ATOM 1880 O O . ALA A 1 235 ? 30.617 10.940 -38.420 1.00 78.06 235 ALA A O 1
ATOM 1881 N N . ALA A 1 236 ? 31.183 10.299 -36.336 1.00 81.75 236 ALA A N 1
ATOM 1882 C CA . ALA A 1 236 ? 32.214 9.347 -36.727 1.00 81.75 236 ALA A CA 1
ATOM 1883 C C . ALA A 1 236 ? 31.645 7.910 -36.794 1.00 81.75 236 ALA A C 1
ATOM 1885 O O . ALA A 1 236 ? 30.988 7.457 -35.848 1.00 81.75 236 ALA A O 1
ATOM 1886 N N . PRO A 1 237 ? 31.890 7.158 -37.885 1.00 76.69 237 PRO A N 1
ATOM 1887 C CA . PRO A 1 237 ? 31.324 5.820 -38.069 1.00 76.69 237 PRO A CA 1
ATOM 1888 C C . PRO A 1 237 ? 31.875 4.790 -37.067 1.00 76.69 237 PRO A C 1
ATOM 1890 O O . PRO A 1 237 ? 31.134 3.920 -36.617 1.00 76.69 237 PRO A O 1
ATOM 1893 N N . GLU A 1 238 ? 33.138 4.912 -36.659 1.00 78.69 238 GLU A N 1
ATOM 1894 C CA . GLU A 1 238 ? 33.783 4.066 -35.639 1.00 78.69 238 GLU A CA 1
ATOM 1895 C C . GLU A 1 238 ? 33.165 4.237 -34.238 1.00 78.69 238 GLU A C 1
ATOM 1897 O O . GLU A 1 238 ? 32.838 3.258 -33.554 1.00 78.69 238 GLU A O 1
ATOM 1902 N N . ASP A 1 239 ? 32.888 5.484 -33.853 1.00 83.00 239 ASP A N 1
ATOM 1903 C CA . ASP A 1 239 ? 32.205 5.820 -32.603 1.00 83.00 239 ASP A CA 1
ATOM 1904 C C . ASP A 1 239 ? 30.748 5.354 -32.621 1.00 83.00 239 ASP A C 1
ATOM 1906 O O . ASP A 1 239 ? 30.197 4.963 -31.590 1.00 83.00 239 ASP A O 1
ATOM 1910 N N . THR A 1 240 ? 30.117 5.354 -33.797 1.00 84.50 240 THR A N 1
ATOM 1911 C CA . THR A 1 240 ? 28.747 4.865 -33.966 1.00 84.50 240 THR A CA 1
ATOM 1912 C C . THR A 1 240 ? 28.688 3.357 -33.728 1.00 84.50 240 THR A C 1
ATOM 1914 O O . THR A 1 240 ? 27.818 2.894 -32.993 1.00 84.50 240 THR A O 1
ATOM 1917 N N . VAL A 1 241 ? 29.632 2.575 -34.266 1.00 84.06 241 VAL A N 1
ATOM 1918 C CA . VAL A 1 241 ? 29.695 1.123 -34.005 1.00 84.06 241 VAL A CA 1
ATOM 1919 C C . VAL A 1 241 ? 29.957 0.830 -32.526 1.00 84.06 241 VAL A C 1
ATOM 1921 O O . VAL A 1 241 ? 29.278 -0.012 -31.935 1.00 84.06 241 VAL A O 1
ATOM 1924 N N . SER A 1 242 ? 30.858 1.583 -31.893 1.00 85.00 242 SER A N 1
ATOM 1925 C CA . SER A 1 242 ? 31.122 1.481 -30.450 1.00 85.00 242 SER A CA 1
ATOM 1926 C C . SER A 1 242 ? 29.879 1.830 -29.612 1.00 85.00 242 SER A C 1
ATOM 1928 O O . SER A 1 242 ? 29.556 1.166 -28.619 1.00 85.00 242 SER A O 1
ATOM 1930 N N . SER A 1 243 ? 29.115 2.834 -30.049 1.00 86.31 243 SER A N 1
ATOM 1931 C CA . SER A 1 243 ? 27.851 3.244 -29.429 1.00 86.31 243 SER A CA 1
ATOM 1932 C C . SER A 1 243 ? 26.758 2.185 -29.597 1.00 86.31 243 SER A C 1
ATOM 1934 O O . SER A 1 243 ? 26.054 1.886 -28.633 1.00 86.31 243 SER A O 1
ATOM 1936 N N . LEU A 1 244 ? 26.653 1.547 -30.770 1.00 86.19 244 LEU A N 1
ATOM 1937 C CA . LEU A 1 244 ? 25.754 0.410 -30.993 1.00 86.19 244 LEU A CA 1
ATOM 1938 C C . LEU A 1 244 ? 26.111 -0.763 -30.074 1.00 86.19 244 LEU A C 1
ATOM 1940 O O . LEU A 1 244 ? 25.233 -1.255 -29.364 1.00 86.19 244 LEU A O 1
ATOM 1944 N N . SER A 1 245 ? 27.384 -1.161 -30.032 1.00 86.50 245 SER A N 1
ATOM 1945 C CA . SER A 1 245 ? 27.864 -2.267 -29.193 1.00 86.50 245 SER A CA 1
ATOM 1946 C C . SER A 1 245 ? 27.526 -2.052 -27.717 1.00 86.50 245 SER A C 1
ATOM 1948 O O . SER A 1 245 ? 26.924 -2.904 -27.063 1.00 86.50 245 SER A O 1
ATOM 1950 N N . SER A 1 246 ? 27.815 -0.853 -27.201 1.00 88.81 246 SER A N 1
ATOM 1951 C CA . SER A 1 246 ? 27.541 -0.501 -25.805 1.00 88.81 246 SER A CA 1
ATOM 1952 C C . SER A 1 246 ? 26.053 -0.289 -25.492 1.00 88.81 246 SER A C 1
ATOM 1954 O O . SER A 1 246 ? 25.677 -0.244 -24.318 1.00 88.81 246 SER A O 1
ATOM 1956 N N . SER A 1 247 ? 25.190 -0.160 -26.506 1.00 90.88 247 SER A N 1
ATOM 1957 C CA . SER A 1 247 ? 23.748 0.026 -26.312 1.00 90.88 247 SER A CA 1
ATOM 1958 C C . SER A 1 247 ? 23.013 -1.268 -25.965 1.00 90.88 247 SER A C 1
ATOM 1960 O O . SER A 1 247 ? 22.097 -1.236 -25.146 1.00 90.88 247 SER A O 1
ATOM 1962 N N . ILE A 1 248 ? 23.444 -2.410 -26.509 1.00 89.88 248 ILE A N 1
ATOM 1963 C CA . ILE A 1 248 ? 22.826 -3.723 -26.267 1.00 89.88 248 ILE A CA 1
ATOM 1964 C C . ILE A 1 248 ? 22.774 -4.065 -24.765 1.00 89.88 248 ILE A C 1
ATOM 1966 O O . ILE A 1 248 ? 21.673 -4.310 -24.258 1.00 89.88 248 ILE A O 1
ATOM 1970 N N . PRO A 1 249 ? 23.893 -4.035 -24.005 1.00 91.12 249 PRO A N 1
ATOM 1971 C CA . PRO A 1 249 ? 23.850 -4.346 -22.577 1.00 91.12 249 PRO A CA 1
ATOM 1972 C C . PRO A 1 249 ? 22.998 -3.343 -21.790 1.00 91.12 249 PRO A C 1
ATOM 1974 O O . PRO A 1 249 ? 22.343 -3.736 -20.828 1.00 91.12 249 PRO A O 1
ATOM 1977 N N . LYS A 1 250 ? 22.937 -2.071 -22.211 1.00 91.56 250 LYS A N 1
ATOM 1978 C CA . LYS A 1 250 ? 22.082 -1.056 -21.572 1.00 91.56 250 LYS A CA 1
ATOM 1979 C C . LYS A 1 250 ? 20.600 -1.379 -21.756 1.00 91.56 250 LYS A C 1
ATOM 1981 O O . LYS A 1 250 ? 19.854 -1.336 -20.787 1.00 91.56 250 LYS A O 1
ATOM 1986 N N . VAL A 1 251 ? 20.183 -1.746 -22.967 1.00 93.50 251 VAL A N 1
ATOM 1987 C CA . VAL A 1 251 ? 18.792 -2.118 -23.276 1.00 93.50 251 VAL A CA 1
ATOM 1988 C C . VAL A 1 251 ? 18.367 -3.364 -22.503 1.00 93.50 251 VAL A C 1
ATOM 1990 O O . VAL A 1 251 ? 17.296 -3.370 -21.896 1.00 93.50 251 VAL A O 1
ATOM 1993 N N . LEU A 1 252 ? 19.215 -4.396 -22.469 1.00 94.25 252 LEU A N 1
ATOM 1994 C CA . LEU A 1 252 ? 18.947 -5.611 -21.695 1.00 94.25 252 LEU A CA 1
ATOM 1995 C C . LEU A 1 252 ? 18.870 -5.321 -20.192 1.00 94.25 252 LEU A C 1
ATOM 1997 O O . LEU A 1 252 ? 17.971 -5.819 -19.516 1.00 94.25 252 LEU A O 1
ATOM 2001 N N . HIS A 1 253 ? 19.760 -4.471 -19.675 1.00 93.94 253 HIS A N 1
ATOM 2002 C CA . HIS A 1 253 ? 19.712 -4.038 -18.282 1.00 93.94 253 HIS A CA 1
ATOM 2003 C C . HIS A 1 253 ? 18.421 -3.270 -17.966 1.00 93.94 253 HIS A C 1
ATOM 2005 O O . HIS A 1 253 ? 17.768 -3.564 -16.969 1.00 93.94 253 HIS A O 1
ATOM 2011 N N . SER A 1 254 ? 17.994 -2.342 -18.829 1.00 92.81 254 SER A N 1
ATOM 2012 C CA . SER A 1 254 ? 16.726 -1.618 -18.661 1.00 92.81 254 SER A CA 1
ATOM 2013 C C . SER A 1 254 ? 15.512 -2.553 -18.658 1.00 92.81 254 SER A C 1
ATOM 2015 O O . SER A 1 254 ? 14.607 -2.366 -17.845 1.00 92.81 254 SER A O 1
ATOM 2017 N N . ALA A 1 255 ? 15.506 -3.582 -19.512 1.00 94.44 255 ALA A N 1
ATOM 2018 C CA . ALA A 1 255 ? 14.459 -4.602 -19.521 1.00 94.44 255 ALA A CA 1
ATOM 2019 C C . ALA A 1 255 ? 14.450 -5.439 -18.227 1.00 94.44 255 ALA A C 1
ATOM 2021 O O . ALA A 1 255 ? 13.385 -5.685 -17.660 1.00 94.44 255 ALA A O 1
ATOM 2022 N N . ALA A 1 256 ? 15.624 -5.828 -17.720 1.00 94.00 256 ALA A N 1
ATOM 2023 C CA . ALA A 1 256 ? 15.745 -6.549 -16.453 1.00 94.00 256 ALA A CA 1
ATOM 2024 C C . ALA A 1 256 ? 15.252 -5.709 -15.261 1.00 94.00 256 ALA A C 1
ATOM 2026 O O . ALA A 1 256 ? 14.497 -6.204 -14.426 1.00 94.00 256 ALA A O 1
ATOM 2027 N N . GLN A 1 257 ? 15.596 -4.419 -15.219 1.00 92.06 257 GLN A N 1
ATOM 2028 C CA . GLN A 1 257 ? 15.092 -3.508 -14.190 1.00 92.06 257 GLN A CA 1
ATOM 2029 C C . GLN A 1 257 ? 13.567 -3.318 -14.267 1.00 92.06 257 GLN A C 1
ATOM 2031 O O . GLN A 1 257 ? 12.914 -3.186 -13.234 1.00 92.06 257 GLN A O 1
ATOM 2036 N N . ALA A 1 258 ? 12.984 -3.298 -15.471 1.00 92.38 258 ALA A N 1
ATOM 2037 C CA . ALA A 1 258 ? 11.532 -3.220 -15.647 1.00 92.38 258 ALA A CA 1
ATOM 2038 C C . ALA A 1 258 ? 10.822 -4.461 -15.086 1.00 92.38 258 ALA A C 1
ATOM 2040 O O . ALA A 1 258 ? 9.787 -4.347 -14.429 1.00 92.38 258 ALA A O 1
ATOM 2041 N N . LEU A 1 259 ? 11.412 -5.645 -15.278 1.00 92.69 259 LEU A N 1
ATOM 2042 C CA . LEU A 1 259 ? 10.927 -6.884 -14.672 1.00 92.69 259 LEU A CA 1
ATOM 2043 C C . LEU A 1 259 ? 10.986 -6.832 -13.142 1.00 92.69 259 LEU A C 1
ATOM 2045 O O . LEU A 1 259 ? 9.995 -7.145 -12.482 1.00 92.69 259 LEU A O 1
ATOM 2049 N N . GLU A 1 260 ? 12.117 -6.403 -12.583 1.00 92.19 260 GLU A N 1
ATOM 2050 C CA . GLU A 1 260 ? 12.285 -6.280 -11.135 1.00 92.19 260 GLU A CA 1
ATOM 2051 C C . GLU A 1 260 ? 11.261 -5.309 -10.528 1.00 92.19 260 GLU A C 1
ATOM 2053 O O . GLU A 1 260 ? 10.567 -5.660 -9.570 1.00 92.19 260 GLU A O 1
ATOM 2058 N N . ARG A 1 261 ? 11.078 -4.129 -11.138 1.00 90.44 261 ARG A N 1
ATOM 2059 C CA . ARG A 1 261 ? 10.054 -3.158 -10.720 1.00 90.44 261 ARG A CA 1
ATOM 2060 C C . ARG A 1 261 ? 8.648 -3.742 -10.776 1.00 90.44 261 ARG A C 1
ATOM 2062 O O . ARG A 1 261 ? 7.878 -3.544 -9.838 1.00 90.44 261 ARG A O 1
ATOM 2069 N N . CYS A 1 262 ? 8.313 -4.486 -11.830 1.00 91.56 262 CYS A N 1
ATOM 2070 C CA . CYS A 1 262 ? 6.996 -5.100 -11.974 1.00 91.56 262 CYS A CA 1
ATOM 2071 C C . CYS A 1 262 ? 6.702 -6.064 -10.823 1.00 91.56 262 CYS A C 1
ATOM 2073 O O . CYS A 1 262 ? 5.609 -6.023 -10.254 1.00 91.56 262 CYS A O 1
ATOM 2075 N N . VAL A 1 263 ? 7.670 -6.906 -10.454 1.00 90.69 263 VAL A N 1
ATOM 2076 C CA . VAL A 1 263 ? 7.529 -7.829 -9.319 1.00 90.69 263 VAL A CA 1
ATOM 2077 C C . VAL A 1 263 ? 7.404 -7.055 -8.008 1.00 90.69 263 VAL A C 1
ATOM 2079 O O . VAL A 1 263 ? 6.498 -7.330 -7.229 1.00 90.69 263 VAL A O 1
ATOM 2082 N N . GLN A 1 264 ? 8.251 -6.051 -7.778 1.00 89.56 264 GLN A N 1
ATOM 2083 C CA . GLN A 1 264 ? 8.241 -5.285 -6.528 1.00 89.56 264 GLN A CA 1
ATOM 2084 C C . GLN A 1 264 ? 6.964 -4.444 -6.333 1.00 89.56 264 GLN A C 1
ATOM 2086 O O . GLN A 1 264 ? 6.519 -4.265 -5.202 1.00 89.56 264 GLN A O 1
ATOM 2091 N N . LEU A 1 265 ? 6.363 -3.931 -7.411 1.00 86.56 265 LEU A N 1
ATOM 2092 C CA . LEU A 1 265 ? 5.163 -3.086 -7.349 1.00 86.56 265 LEU A CA 1
ATOM 2093 C C . LEU A 1 265 ? 3.857 -3.875 -7.362 1.00 86.56 265 LEU A C 1
ATOM 2095 O O . LEU A 1 265 ? 2.932 -3.572 -6.606 1.00 86.56 265 LEU A O 1
ATOM 2099 N N . THR A 1 266 ? 3.773 -4.849 -8.268 1.00 86.06 266 THR A N 1
ATOM 2100 C CA . THR A 1 266 ? 2.530 -5.560 -8.581 1.00 86.06 266 THR A CA 1
ATOM 2101 C C . THR A 1 266 ? 2.528 -6.993 -8.078 1.00 86.06 266 THR A C 1
ATOM 2103 O O . THR A 1 266 ? 1.588 -7.700 -8.395 1.00 86.06 266 THR A O 1
ATOM 2106 N N . GLU A 1 267 ? 3.575 -7.466 -7.393 1.00 83.75 267 GLU A N 1
ATOM 2107 C CA . GLU A 1 267 ? 3.727 -8.875 -6.982 1.00 83.75 267 GLU A CA 1
ATOM 2108 C C . GLU A 1 267 ? 3.582 -9.877 -8.151 1.00 83.75 267 GLU A C 1
ATOM 2110 O O . GLU A 1 267 ? 3.293 -11.052 -7.956 1.00 83.75 267 GLU A O 1
ATOM 2115 N N . GLY A 1 268 ? 3.787 -9.414 -9.392 1.00 82.75 268 GLY A N 1
ATOM 2116 C CA . GLY A 1 268 ? 3.653 -10.211 -10.615 1.00 82.75 268 GLY A CA 1
ATOM 2117 C C . GLY A 1 268 ? 2.305 -10.085 -11.341 1.00 82.75 268 GLY A C 1
ATOM 2118 O O . GLY A 1 268 ? 2.202 -10.498 -12.499 1.00 82.75 268 GLY A O 1
ATOM 2119 N N . TRP A 1 269 ? 1.296 -9.443 -10.747 1.00 84.12 269 TRP A N 1
ATOM 2120 C CA . TRP A 1 269 ? -0.013 -9.237 -11.386 1.00 84.12 269 TRP A CA 1
ATOM 2121 C C . TRP A 1 269 ? 0.061 -8.343 -12.640 1.00 84.12 269 TRP A C 1
ATOM 2123 O O . TRP A 1 269 ? -0.752 -8.469 -13.553 1.00 84.12 269 TRP A O 1
ATOM 2133 N N . GLY A 1 270 ? 1.070 -7.471 -12.733 1.00 84.81 270 GLY A N 1
ATOM 2134 C CA . GLY A 1 270 ? 1.299 -6.575 -13.871 1.00 84.81 270 GLY A CA 1
ATOM 2135 C C . GLY A 1 270 ? 2.045 -7.194 -15.059 1.00 84.81 270 GLY A C 1
ATOM 2136 O O . GLY A 1 270 ? 2.268 -6.507 -16.058 1.00 84.81 270 GLY A O 1
ATOM 2137 N N . THR A 1 271 ? 2.431 -8.471 -14.989 1.00 89.44 271 THR A N 1
ATOM 2138 C CA . THR A 1 271 ? 3.306 -9.127 -15.984 1.00 89.44 271 THR A CA 1
ATOM 2139 C C . THR A 1 271 ? 2.754 -9.084 -17.406 1.00 89.44 271 THR A C 1
ATOM 2141 O O . THR A 1 271 ? 3.488 -8.768 -18.339 1.00 89.44 271 THR A O 1
ATOM 2144 N N . ALA A 1 272 ? 1.452 -9.311 -17.598 1.00 90.56 272 ALA A N 1
ATOM 2145 C CA . ALA A 1 272 ? 0.832 -9.230 -18.922 1.00 90.56 272 ALA A CA 1
ATOM 2146 C C . ALA A 1 272 ? 0.936 -7.822 -19.541 1.00 90.56 272 ALA A C 1
ATOM 2148 O O . ALA A 1 272 ? 1.015 -7.672 -20.762 1.00 90.56 272 ALA A O 1
ATOM 2149 N N . GLY A 1 273 ? 0.916 -6.775 -18.714 1.00 89.81 273 GLY A N 1
ATOM 2150 C CA . GLY A 1 273 ? 1.151 -5.400 -19.152 1.00 89.81 273 GLY A CA 1
ATOM 2151 C C . GLY A 1 273 ? 2.624 -5.145 -19.474 1.00 89.81 273 GLY A C 1
ATOM 2152 O O . GLY A 1 273 ? 2.930 -4.568 -20.515 1.00 89.81 273 GLY A O 1
ATOM 2153 N N . LEU A 1 274 ? 3.530 -5.647 -18.630 1.00 92.75 274 LEU A N 1
ATOM 2154 C CA . LEU A 1 274 ? 4.975 -5.546 -18.833 1.00 92.75 274 LEU A CA 1
ATOM 2155 C C . LEU A 1 274 ? 5.426 -6.199 -20.145 1.00 92.75 274 LEU A C 1
ATOM 2157 O O . LEU A 1 274 ? 6.216 -5.603 -20.868 1.00 92.75 274 LEU A O 1
ATOM 2161 N N . VAL A 1 275 ? 4.920 -7.390 -20.483 1.00 93.94 275 VAL A N 1
ATOM 2162 C CA . VAL A 1 275 ? 5.282 -8.082 -21.735 1.00 93.94 275 VAL A CA 1
ATOM 2163 C C . VAL A 1 275 ? 4.982 -7.204 -22.951 1.00 93.94 275 VAL A C 1
ATOM 2165 O O . VAL A 1 275 ? 5.841 -7.045 -23.813 1.00 93.94 275 VAL A O 1
ATOM 2168 N N . ARG A 1 276 ? 3.809 -6.557 -22.980 1.00 93.38 276 ARG A N 1
ATOM 2169 C CA . ARG A 1 276 ? 3.437 -5.625 -24.059 1.00 93.38 276 ARG A CA 1
ATOM 2170 C C . ARG A 1 276 ? 4.347 -4.397 -24.097 1.00 93.38 276 ARG A C 1
ATOM 2172 O O . ARG A 1 276 ? 4.739 -3.954 -25.174 1.00 93.38 276 ARG A O 1
ATOM 2179 N N . ALA A 1 277 ? 4.708 -3.857 -22.932 1.00 93.50 277 ALA A N 1
ATOM 2180 C CA . ALA A 1 277 ? 5.636 -2.732 -22.840 1.00 93.50 277 ALA A CA 1
ATOM 2181 C C . ALA A 1 277 ? 7.042 -3.105 -23.347 1.00 93.50 277 ALA A C 1
ATOM 2183 O O . ALA A 1 277 ? 7.650 -2.331 -24.086 1.00 93.50 277 ALA A O 1
ATOM 2184 N N . LEU A 1 278 ? 7.535 -4.300 -23.003 1.00 94.56 278 LEU A N 1
ATOM 2185 C CA . LEU A 1 278 ? 8.823 -4.822 -23.460 1.00 94.56 278 LEU A CA 1
ATOM 2186 C C . LEU A 1 278 ? 8.825 -5.114 -24.962 1.00 94.56 278 LEU A C 1
ATOM 2188 O O . LEU A 1 278 ? 9.782 -4.757 -25.641 1.00 94.56 278 LEU A O 1
ATOM 2192 N N . GLU A 1 279 ? 7.757 -5.699 -25.504 1.00 95.31 279 GLU A N 1
ATOM 2193 C CA . GLU A 1 279 ? 7.607 -5.917 -26.947 1.00 95.31 279 GLU A CA 1
ATOM 2194 C C . GLU A 1 279 ? 7.689 -4.590 -27.718 1.00 95.31 279 GLU A C 1
ATOM 2196 O O . GLU A 1 279 ? 8.466 -4.458 -28.669 1.00 95.31 279 GLU A O 1
ATOM 2201 N N . ALA A 1 280 ? 6.961 -3.567 -27.257 1.00 94.19 280 ALA A N 1
ATOM 2202 C CA . ALA A 1 280 ? 7.020 -2.230 -27.837 1.00 94.19 280 ALA A CA 1
ATOM 2203 C C . ALA A 1 280 ? 8.412 -1.590 -27.695 1.00 94.19 280 ALA A C 1
ATOM 2205 O O . ALA A 1 280 ? 8.881 -0.926 -28.621 1.00 94.19 280 ALA A O 1
ATOM 2206 N N . PHE A 1 281 ? 9.081 -1.787 -26.557 1.00 94.81 281 PHE A N 1
ATOM 2207 C CA . PHE A 1 281 ? 10.432 -1.291 -26.290 1.00 94.81 281 PHE A CA 1
ATOM 2208 C C . PHE A 1 281 ? 11.473 -1.934 -27.216 1.00 94.81 281 PHE A C 1
ATOM 2210 O O . PHE A 1 281 ? 12.208 -1.220 -27.898 1.00 94.81 281 PHE A O 1
ATOM 2217 N N . PHE A 1 282 ? 11.500 -3.265 -27.324 1.00 95.38 282 PHE A N 1
ATOM 2218 C CA . PHE A 1 282 ? 12.427 -3.962 -28.216 1.00 95.38 282 PHE A CA 1
ATOM 2219 C C . PHE A 1 282 ? 12.151 -3.648 -29.686 1.00 95.38 282 PHE A C 1
ATOM 2221 O O . PHE A 1 282 ? 13.093 -3.413 -30.437 1.00 95.38 282 PHE A O 1
ATOM 2228 N N . THR A 1 283 ? 10.883 -3.549 -30.096 1.00 95.56 283 THR A N 1
ATOM 2229 C CA . THR A 1 283 ? 10.521 -3.157 -31.469 1.00 95.56 283 THR A CA 1
ATOM 2230 C C . THR A 1 283 ? 11.040 -1.757 -31.806 1.00 95.56 283 THR A C 1
ATOM 2232 O O . THR A 1 283 ? 11.660 -1.551 -32.851 1.00 95.56 283 THR A O 1
ATOM 2235 N N . GLN A 1 284 ? 10.856 -0.791 -30.898 1.00 93.69 284 GLN A N 1
ATOM 2236 C CA . GLN A 1 284 ? 11.388 0.563 -31.065 1.00 93.69 284 GLN A CA 1
ATOM 2237 C C . GLN A 1 284 ? 12.919 0.569 -31.118 1.00 93.69 284 GLN A C 1
ATOM 2239 O O . GLN A 1 284 ? 13.494 1.205 -32.001 1.00 93.69 284 GLN A O 1
ATOM 2244 N N . TYR A 1 285 ? 13.588 -0.173 -30.237 1.00 94.06 285 TYR A N 1
ATOM 2245 C CA . TYR A 1 285 ? 15.044 -0.282 -30.249 1.00 94.06 285 TYR A CA 1
ATOM 2246 C C . TYR A 1 285 ? 15.574 -0.892 -31.553 1.00 94.06 285 TYR A C 1
ATOM 2248 O O . TYR A 1 285 ? 16.467 -0.316 -32.171 1.00 94.06 285 TYR A O 1
ATOM 2256 N N . LEU A 1 286 ? 14.987 -1.998 -32.021 1.00 92.50 286 LEU A N 1
ATOM 2257 C CA . LEU A 1 286 ? 15.367 -2.649 -33.278 1.00 92.50 286 LEU A CA 1
ATOM 2258 C C . LEU A 1 286 ? 15.145 -1.732 -34.483 1.00 92.50 286 LEU A C 1
ATOM 2260 O O . LEU A 1 286 ? 15.988 -1.682 -35.376 1.00 92.50 286 LEU A O 1
ATOM 2264 N N . SER A 1 287 ? 14.057 -0.956 -34.499 1.00 92.38 287 SER A N 1
ATOM 2265 C CA . SER A 1 287 ? 13.830 0.044 -35.548 1.00 92.38 287 SER A CA 1
ATOM 2266 C C . SER A 1 287 ? 14.902 1.141 -35.534 1.00 92.38 287 SER A C 1
ATOM 2268 O O . SER A 1 287 ? 15.425 1.510 -36.588 1.00 92.38 287 SER A O 1
ATOM 2270 N N . LYS A 1 288 ? 15.305 1.600 -34.339 1.00 90.56 288 LYS A N 1
ATOM 2271 C CA . LYS A 1 288 ? 16.365 2.596 -34.159 1.00 90.56 288 LYS A CA 1
ATOM 2272 C C . LYS A 1 288 ? 17.709 2.035 -34.621 1.00 90.56 288 LYS A C 1
ATOM 2274 O O . LYS A 1 288 ? 18.364 2.682 -35.429 1.00 90.56 288 LYS A O 1
ATOM 2279 N N . LEU A 1 289 ? 18.063 0.814 -34.219 1.00 88.81 289 LEU A N 1
ATOM 2280 C CA . LEU A 1 289 ? 19.248 0.101 -34.709 1.00 88.81 289 LEU A CA 1
ATOM 2281 C C . LEU A 1 289 ? 19.241 -0.068 -36.233 1.00 88.81 289 LEU A C 1
ATOM 2283 O O . LEU A 1 289 ? 20.237 0.201 -36.892 1.00 88.81 289 LEU A O 1
ATOM 2287 N N . SER A 1 290 ? 18.117 -0.485 -36.819 1.00 89.56 290 SER A N 1
ATOM 2288 C CA . SER A 1 290 ? 17.999 -0.639 -38.272 1.00 89.56 290 SER A CA 1
ATOM 2289 C C . SER A 1 290 ? 18.225 0.693 -38.989 1.00 89.56 290 SER A C 1
ATOM 2291 O O . SER A 1 290 ? 18.982 0.760 -39.957 1.00 89.56 290 SER A O 1
ATOM 2293 N N . SER A 1 291 ? 17.634 1.778 -38.478 1.00 90.12 291 SER A N 1
ATOM 2294 C CA . SER A 1 291 ? 17.824 3.114 -39.043 1.00 90.12 291 SER A CA 1
ATOM 2295 C C . SER A 1 291 ? 19.274 3.597 -38.941 1.00 90.12 291 SER A C 1
ATOM 2297 O O . SER A 1 291 ? 19.792 4.147 -39.908 1.00 90.12 291 SER A O 1
ATOM 2299 N N . THR A 1 292 ? 19.966 3.338 -37.826 1.00 87.31 292 THR A N 1
ATOM 2300 C CA . THR A 1 292 ? 21.360 3.764 -37.640 1.00 87.31 292 THR A CA 1
ATOM 2301 C C . THR A 1 292 ? 22.318 2.947 -38.493 1.00 87.31 292 THR A C 1
ATOM 2303 O O . THR A 1 292 ? 23.225 3.518 -39.094 1.00 87.31 292 THR A O 1
ATOM 2306 N N . VAL A 1 293 ? 22.086 1.639 -38.628 1.00 85.50 293 VAL A N 1
ATOM 2307 C CA . VAL A 1 293 ? 22.845 0.770 -39.539 1.00 85.50 293 VAL A CA 1
ATOM 2308 C C . VAL A 1 293 ? 22.637 1.192 -40.998 1.00 85.50 293 VAL A C 1
ATOM 2310 O O . VAL A 1 293 ? 23.595 1.220 -41.770 1.00 85.50 293 VAL A O 1
ATOM 2313 N N . ASN A 1 294 ? 21.417 1.569 -41.391 1.00 85.69 294 ASN A N 1
ATOM 2314 C CA . ASN A 1 294 ? 21.146 2.079 -42.738 1.00 85.69 294 ASN A CA 1
ATOM 2315 C C . ASN A 1 294 ? 21.825 3.434 -42.996 1.00 85.69 294 ASN A C 1
ATOM 2317 O O . ASN A 1 294 ? 22.393 3.628 -44.071 1.00 85.69 294 ASN A O 1
ATOM 2321 N N . SER A 1 295 ? 21.835 4.338 -42.014 1.00 86.00 295 SER A N 1
ATOM 2322 C CA . SER A 1 295 ? 22.581 5.600 -42.100 1.00 86.00 295 SER A CA 1
ATOM 2323 C C . SER A 1 295 ? 24.088 5.363 -42.206 1.00 86.00 295 SER A C 1
ATOM 2325 O O . SER A 1 295 ? 24.732 5.947 -43.072 1.00 86.00 295 SER A O 1
ATOM 2327 N N . LEU A 1 296 ? 24.645 4.445 -41.405 1.00 83.00 296 LEU A N 1
ATOM 2328 C CA . LEU A 1 296 ? 26.048 4.032 -41.502 1.00 83.00 296 LEU A CA 1
ATOM 2329 C C . LEU A 1 296 ? 26.390 3.462 -42.879 1.00 83.00 296 LEU A C 1
ATOM 2331 O O . LEU A 1 296 ? 27.408 3.831 -43.458 1.00 83.00 296 LEU A O 1
ATOM 2335 N N . ARG A 1 297 ? 25.528 2.600 -43.432 1.00 80.94 297 ARG A N 1
ATOM 2336 C CA . ARG A 1 297 ? 25.687 2.054 -44.788 1.00 80.94 297 ARG A CA 1
ATOM 2337 C C . ARG A 1 297 ? 25.753 3.165 -45.839 1.00 80.94 297 ARG A C 1
ATOM 2339 O O . ARG A 1 297 ? 26.557 3.060 -46.763 1.00 80.94 297 ARG A O 1
ATOM 2346 N N . GLY A 1 298 ? 24.922 4.199 -45.698 1.00 78.88 298 GLY A N 1
ATOM 2347 C CA . GLY A 1 298 ? 24.942 5.388 -46.552 1.00 78.88 298 GLY A CA 1
ATOM 2348 C C . GLY A 1 298 ? 26.250 6.171 -46.430 1.00 78.88 298 GLY A C 1
ATOM 2349 O O . GLY A 1 298 ? 26.899 6.419 -47.442 1.00 78.88 298 GLY A O 1
ATOM 2350 N N . SER A 1 299 ? 26.676 6.480 -45.201 1.00 77.62 299 SER A N 1
ATOM 2351 C CA . SER A 1 299 ? 27.932 7.195 -44.925 1.00 77.62 299 SER A CA 1
ATOM 2352 C C . SER A 1 299 ? 29.175 6.434 -45.395 1.00 77.62 299 SER A C 1
ATOM 2354 O O . SER A 1 299 ? 30.157 7.058 -45.775 1.00 77.62 299 SER A O 1
ATOM 2356 N N . CYS A 1 300 ? 29.130 5.099 -45.417 1.00 71.88 300 CYS A N 1
ATOM 2357 C CA . CYS A 1 300 ? 30.224 4.256 -45.909 1.00 71.88 300 CYS A CA 1
ATOM 2358 C C . CYS A 1 300 ? 30.185 4.001 -47.429 1.00 71.88 300 CYS A C 1
ATOM 2360 O O . CYS A 1 300 ? 30.969 3.200 -47.929 1.00 71.88 300 CYS A O 1
ATOM 2362 N N . GLY A 1 301 ? 29.242 4.592 -48.176 1.00 67.69 301 GLY A N 1
ATOM 2363 C CA . GLY A 1 301 ? 29.154 4.441 -49.638 1.00 67.69 301 GLY A CA 1
ATOM 2364 C C . GLY A 1 301 ? 28.742 3.045 -50.140 1.00 67.69 301 GLY A C 1
ATOM 2365 O O . GLY A 1 301 ? 28.703 2.809 -51.347 1.00 67.69 301 GLY A O 1
ATOM 2366 N N . LEU A 1 302 ? 28.366 2.124 -49.245 1.00 64.81 302 LEU A N 1
ATOM 2367 C CA . LEU A 1 302 ? 28.088 0.705 -49.536 1.00 64.81 302 LEU A CA 1
ATOM 2368 C C . LEU A 1 302 ? 26.740 0.451 -50.254 1.00 64.81 302 LEU A C 1
ATOM 2370 O O . LEU A 1 302 ? 26.362 -0.701 -50.470 1.00 64.81 302 LEU A O 1
ATOM 2374 N N . GLY A 1 303 ? 25.982 1.502 -50.594 1.00 57.16 303 GLY A N 1
ATOM 2375 C CA . GLY A 1 303 ? 24.671 1.425 -51.265 1.00 57.16 303 GLY A CA 1
ATOM 2376 C C . GLY A 1 303 ? 24.635 1.969 -52.700 1.00 57.16 303 GLY A C 1
ATOM 2377 O O . GLY A 1 303 ? 23.709 1.665 -53.452 1.00 57.16 303 GLY A O 1
ATOM 2378 N N . THR A 1 304 ? 25.634 2.751 -53.109 1.00 54.19 304 THR A N 1
ATOM 2379 C CA . THR A 1 304 ? 25.737 3.323 -54.457 1.00 54.19 304 THR A CA 1
ATOM 2380 C C . THR A 1 304 ? 26.426 2.328 -55.384 1.00 54.19 304 THR A C 1
ATOM 2382 O O . THR A 1 304 ? 27.631 2.113 -55.291 1.00 54.19 304 THR A O 1
ATOM 2385 N N . ARG A 1 305 ? 25.671 1.709 -56.305 1.00 48.28 305 ARG A N 1
ATOM 2386 C CA . ARG A 1 305 ? 26.259 0.976 -57.439 1.00 48.28 305 ARG A CA 1
ATOM 2387 C C . ARG A 1 305 ? 27.223 1.920 -58.153 1.00 48.28 305 ARG A C 1
ATOM 2389 O O . ARG A 1 305 ? 26.785 2.934 -58.689 1.00 48.28 305 ARG A O 1
ATOM 2396 N N . ALA A 1 306 ? 28.508 1.579 -58.132 1.00 49.16 306 ALA A N 1
ATOM 2397 C CA . ALA A 1 306 ? 29.578 2.321 -58.778 1.00 49.16 306 ALA A CA 1
ATOM 2398 C C . ALA A 1 306 ? 29.230 2.631 -60.248 1.00 49.16 306 ALA A C 1
ATOM 2400 O O . ALA A 1 306 ? 29.317 1.767 -61.119 1.00 49.16 306 ALA A O 1
ATOM 2401 N N . GLY A 1 307 ? 28.825 3.872 -60.516 1.00 43.28 307 GLY A N 1
ATOM 2402 C CA . GLY A 1 307 ? 29.062 4.525 -61.798 1.00 43.28 307 GLY A CA 1
ATOM 2403 C C . GLY A 1 307 ? 30.487 5.064 -61.749 1.00 43.28 307 GLY A C 1
ATOM 2404 O O . GLY A 1 307 ? 30.825 5.793 -60.824 1.00 43.28 307 GLY A O 1
ATOM 2405 N N . GLY A 1 308 ? 31.330 4.597 -62.667 1.00 47.69 308 GLY A N 1
ATOM 2406 C CA . GLY A 1 308 ? 32.786 4.656 -62.565 1.00 47.69 308 GLY A CA 1
ATOM 2407 C C . GLY A 1 308 ? 33.402 6.038 -62.331 1.00 47.69 308 GLY A C 1
ATOM 2408 O O . GLY A 1 308 ? 32.939 7.056 -62.836 1.00 47.69 308 GLY A O 1
ATOM 2409 N N . GLY A 1 309 ? 34.519 6.023 -61.610 1.00 41.38 309 GLY A N 1
ATOM 2410 C CA . GLY A 1 309 ? 35.405 7.165 -61.414 1.00 41.38 309 GLY A CA 1
ATOM 2411 C C . GLY A 1 309 ? 36.303 6.902 -60.217 1.00 41.38 309 GLY A C 1
ATOM 2412 O O . GLY A 1 309 ? 35.870 7.050 -59.083 1.00 41.38 309 GLY A O 1
ATOM 2413 N N . GLY A 1 310 ? 37.527 6.434 -60.466 1.00 48.66 310 GLY A N 1
ATOM 2414 C CA . GLY A 1 310 ? 38.482 6.108 -59.411 1.00 48.66 310 GLY A CA 1
ATOM 2415 C C . GLY A 1 310 ? 38.814 7.320 -58.541 1.00 48.66 310 GLY A C 1
ATOM 2416 O O . GLY A 1 310 ? 39.304 8.326 -59.046 1.00 48.66 310 GLY A O 1
ATOM 2417 N N . ALA A 1 311 ? 38.594 7.194 -57.233 1.00 43.47 311 ALA A N 1
ATOM 2418 C CA . ALA A 1 311 ? 39.128 8.097 -56.225 1.00 43.47 311 ALA A CA 1
ATOM 2419 C C . ALA A 1 311 ? 39.392 7.333 -54.913 1.00 43.47 311 ALA A C 1
ATOM 2421 O O . ALA A 1 311 ? 38.550 6.579 -54.448 1.00 43.47 311 ALA A O 1
ATOM 2422 N N . SER A 1 312 ? 40.595 7.552 -54.370 1.00 46.91 312 SER A N 1
ATOM 2423 C CA . SER A 1 312 ? 41.080 7.279 -53.005 1.00 46.91 312 SER A CA 1
ATOM 2424 C C . SER A 1 312 ? 40.894 5.877 -52.396 1.00 46.91 312 SER A C 1
ATOM 2426 O O . SER A 1 312 ? 40.048 5.636 -51.545 1.00 46.91 312 SER A O 1
ATOM 2428 N N . ARG A 1 313 ? 41.850 4.989 -52.683 1.00 48.94 313 ARG A N 1
ATOM 2429 C CA . ARG A 1 313 ? 42.035 3.666 -52.046 1.00 48.94 313 ARG A CA 1
ATOM 2430 C C . ARG A 1 313 ? 42.463 3.720 -50.557 1.00 48.94 313 ARG A C 1
ATOM 2432 O O . ARG A 1 313 ? 42.851 2.704 -49.986 1.00 48.94 313 ARG A O 1
ATOM 2439 N N . GLY A 1 314 ? 42.502 4.917 -49.960 1.00 49.09 314 GLY A N 1
ATOM 2440 C CA . GLY A 1 314 ? 42.935 5.169 -48.579 1.00 49.09 314 GLY A CA 1
ATOM 2441 C C . GLY A 1 314 ? 41.790 5.192 -47.562 1.00 49.09 314 GLY A C 1
ATOM 2442 O O . GLY A 1 314 ? 42.001 4.823 -46.412 1.00 49.09 314 GLY A O 1
ATOM 2443 N N . GLU A 1 315 ? 40.576 5.556 -47.985 1.00 54.12 315 GLU A N 1
ATOM 2444 C CA . GLU A 1 315 ? 39.377 5.552 -47.128 1.00 54.12 31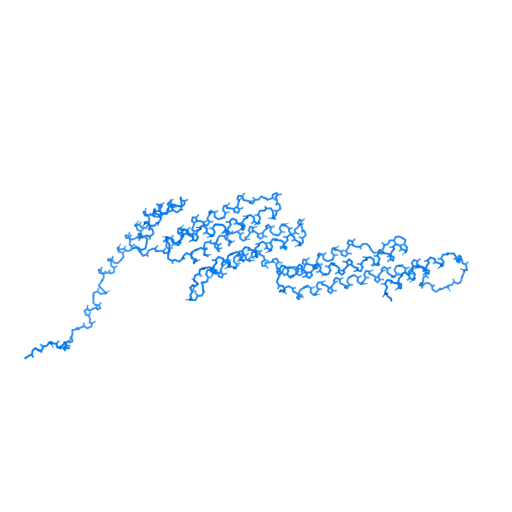5 GLU A CA 1
ATOM 2445 C C . GLU A 1 315 ? 38.790 4.133 -46.971 1.00 54.12 315 GLU A C 1
ATOM 2447 O O . GLU A 1 315 ? 38.137 3.828 -45.975 1.00 54.12 315 GLU A O 1
ATOM 2452 N N . ASP A 1 316 ? 39.125 3.222 -47.893 1.00 59.72 316 ASP A N 1
ATOM 2453 C CA . ASP A 1 316 ? 38.652 1.831 -47.936 1.00 59.72 316 ASP A CA 1
ATOM 2454 C C . ASP A 1 316 ? 38.982 1.016 -46.671 1.00 59.72 316 ASP A C 1
ATOM 2456 O O . ASP A 1 316 ? 38.177 0.190 -46.238 1.00 59.72 316 ASP A O 1
ATOM 2460 N N . TRP A 1 317 ? 40.143 1.244 -46.043 1.00 68.38 317 TRP A N 1
ATOM 2461 C CA . TRP A 1 317 ? 40.546 0.498 -44.840 1.00 68.38 317 TRP A CA 1
ATOM 2462 C C . TRP A 1 317 ? 39.739 0.885 -43.598 1.00 68.38 317 TRP A C 1
ATOM 2464 O O . TRP A 1 317 ? 39.431 0.010 -42.790 1.00 68.38 317 TRP A O 1
ATOM 2474 N N . ALA A 1 318 ? 39.353 2.157 -43.461 1.00 67.94 318 ALA A N 1
ATOM 2475 C CA . ALA A 1 318 ? 38.514 2.615 -42.354 1.00 67.94 318 ALA A CA 1
ATOM 2476 C C . ALA A 1 318 ? 37.103 2.011 -42.451 1.00 67.94 318 ALA A C 1
ATOM 2478 O O . ALA A 1 318 ? 36.567 1.508 -41.464 1.00 67.94 318 ALA A O 1
ATOM 2479 N N . TYR A 1 319 ? 36.531 1.944 -43.659 1.00 69.19 319 TYR A N 1
ATOM 2480 C CA . TYR A 1 319 ? 35.238 1.288 -43.886 1.00 69.19 319 TYR A CA 1
ATOM 2481 C C . TYR A 1 319 ? 35.285 -0.224 -43.634 1.00 69.19 319 TYR A C 1
ATOM 2483 O O . TYR A 1 319 ? 34.330 -0.797 -43.106 1.00 69.19 319 TYR A O 1
ATOM 2491 N N . LEU A 1 320 ? 36.406 -0.876 -43.956 1.00 70.69 320 LEU A N 1
ATOM 2492 C CA . LEU A 1 320 ? 36.615 -2.299 -43.681 1.00 70.69 320 LEU A CA 1
ATOM 2493 C C . LEU A 1 320 ? 36.724 -2.567 -42.170 1.00 70.69 320 LEU A C 1
ATOM 2495 O O . LEU A 1 320 ? 36.135 -3.530 -41.679 1.00 70.69 320 LEU A O 1
ATOM 2499 N N . GLN A 1 321 ? 37.389 -1.686 -41.415 1.00 72.75 321 GLN A N 1
ATOM 2500 C CA . GLN A 1 321 ? 37.430 -1.747 -39.948 1.00 72.75 321 GLN A CA 1
ATOM 2501 C C . GLN A 1 321 ? 36.042 -1.559 -39.318 1.00 72.75 321 GLN A C 1
ATOM 2503 O O . GLN A 1 321 ? 35.667 -2.329 -38.436 1.00 72.75 321 GLN A O 1
ATOM 2508 N N . VAL A 1 322 ? 35.243 -0.609 -39.816 1.00 72.06 322 VAL A N 1
ATOM 2509 C CA . VAL A 1 322 ? 33.850 -0.392 -39.381 1.00 72.06 322 VAL A CA 1
ATOM 2510 C C . VAL A 1 322 ? 32.977 -1.622 -39.663 1.00 72.06 322 VAL A C 1
ATOM 2512 O O . VAL A 1 322 ? 32.200 -2.039 -38.804 1.00 72.06 322 VAL A O 1
ATOM 2515 N N . ALA A 1 323 ? 33.128 -2.248 -40.835 1.00 72.19 323 ALA A N 1
ATOM 2516 C CA . ALA A 1 323 ? 32.409 -3.473 -41.183 1.00 72.19 323 ALA A CA 1
ATOM 2517 C C . ALA A 1 323 ? 32.803 -4.657 -40.283 1.00 72.19 323 ALA A C 1
ATOM 2519 O O . ALA A 1 323 ? 31.933 -5.397 -39.824 1.00 72.19 323 ALA A O 1
ATOM 2520 N N . PHE A 1 324 ? 34.095 -4.820 -39.988 1.00 74.88 324 PHE A N 1
ATOM 2521 C CA . PHE A 1 324 ? 34.582 -5.883 -39.107 1.00 74.88 324 PHE A CA 1
ATOM 2522 C C . PHE A 1 324 ? 34.103 -5.687 -37.663 1.00 74.88 324 PHE A C 1
ATOM 2524 O O . PHE A 1 324 ? 33.660 -6.641 -37.026 1.00 74.88 324 PHE A O 1
ATOM 2531 N N . ALA A 1 325 ? 34.115 -4.445 -37.173 1.00 74.50 325 ALA A N 1
ATOM 2532 C CA . ALA A 1 325 ? 33.600 -4.094 -35.854 1.00 74.50 325 ALA A CA 1
ATOM 2533 C C . ALA A 1 325 ? 32.084 -4.345 -35.742 1.00 74.50 325 ALA A C 1
ATOM 2535 O O . ALA A 1 325 ? 31.621 -4.855 -34.724 1.00 74.50 325 ALA A O 1
ATOM 2536 N N . LEU A 1 326 ? 31.308 -4.069 -36.799 1.00 74.50 326 LEU A N 1
ATOM 2537 C CA . LEU A 1 326 ? 29.883 -4.420 -36.869 1.00 74.50 326 LEU A CA 1
ATOM 2538 C C . LEU A 1 326 ? 29.654 -5.933 -36.793 1.00 74.50 326 LEU A C 1
ATOM 2540 O O . LEU A 1 326 ? 28.793 -6.372 -36.036 1.00 74.50 326 LEU A O 1
ATOM 2544 N N . ILE A 1 327 ? 30.434 -6.725 -37.534 1.00 76.38 327 ILE A N 1
ATOM 2545 C CA . ILE A 1 327 ? 30.348 -8.194 -37.501 1.00 76.38 327 ILE A CA 1
ATOM 2546 C C . ILE A 1 327 ? 30.686 -8.714 -36.099 1.00 76.38 327 ILE A C 1
ATOM 2548 O O . ILE A 1 327 ? 29.929 -9.505 -35.549 1.00 76.38 327 ILE A O 1
ATOM 2552 N N . GLN A 1 328 ? 31.749 -8.202 -35.472 1.00 76.38 328 GLN A N 1
ATOM 2553 C CA . GLN A 1 328 ? 32.105 -8.556 -34.093 1.00 76.38 328 GLN A CA 1
ATOM 2554 C C . GLN A 1 328 ? 31.018 -8.187 -33.073 1.00 76.38 328 GLN A C 1
ATOM 2556 O O . GLN A 1 328 ? 30.868 -8.878 -32.070 1.00 76.38 328 GLN A O 1
ATOM 2561 N N . CYS A 1 329 ? 30.240 -7.127 -33.314 1.00 68.50 329 CYS A N 1
ATOM 2562 C CA . CYS A 1 329 ? 29.094 -6.783 -32.468 1.00 68.50 329 CYS A CA 1
ATOM 2563 C C . CYS A 1 329 ? 27.912 -7.750 -32.632 1.00 68.50 329 CYS A C 1
ATOM 2565 O O . CYS A 1 329 ? 27.090 -7.857 -31.723 1.00 68.50 329 CYS A O 1
ATOM 2567 N N . CYS A 1 330 ? 27.800 -8.422 -33.779 1.00 64.75 330 CYS A N 1
ATOM 2568 C CA . CYS A 1 330 ? 26.746 -9.397 -34.057 1.00 64.75 330 CYS A CA 1
ATOM 2569 C C . CYS A 1 330 ? 27.099 -10.827 -33.610 1.00 64.75 330 CYS A C 1
ATOM 2571 O O . CYS A 1 330 ? 26.176 -11.628 -33.457 1.00 64.75 330 CYS A O 1
ATOM 2573 N N . GLY A 1 331 ? 28.383 -11.109 -33.350 1.00 50.78 331 GLY A N 1
ATOM 2574 C CA . GLY A 1 331 ? 28.899 -12.450 -33.051 1.00 50.78 331 GLY A CA 1
ATOM 2575 C C . GLY A 1 331 ? 29.405 -13.157 -34.298 1.00 50.78 331 GLY A C 1
ATOM 2576 O O . GLY A 1 331 ? 28.584 -13.404 -35.207 1.00 50.78 331 GLY A O 1
#

InterPro domains:
  IPR019335 Conserved oligomeric Golgi complex subunit 7 [PF10191] (23-331)
  IPR019335 Conserved oligomeric Golgi complex subunit 7 [PTHR21443] (22-331)